Protein AF-A0AA40BU01-F1 (afdb_monomer)

pLDDT: mean 70.73, std 25.18, range [25.58, 97.69]

Solvent-accessible surface area (backbone atoms only — not comparable to full-atom values): 14954 Å² total; per-residue (Å²): 141,82,87,79,84,77,80,83,85,76,84,77,86,54,87,58,78,84,62,54,57,71,75,45,69,40,85,66,33,53,74,68,57,40,53,53,48,54,48,27,55,51,46,22,30,51,45,25,45,50,44,34,44,50,52,72,76,57,40,75,84,34,55,67,46,38,50,38,21,25,96,44,75,60,62,55,39,32,50,54,24,42,39,67,49,64,47,79,31,84,92,50,75,47,65,56,47,98,94,54,83,88,70,97,69,91,70,68,68,84,75,58,93,48,53,27,60,52,49,46,43,55,46,42,69,36,53,90,62,28,68,78,62,40,44,81,83,58,72,50,73,67,44,29,49,48,32,7,73,76,40,21,71,57,21,39,32,18,44,64,32,54,38,51,49,31,51,38,53,44,20,23,71,64,78,34,68,85,45,32,73,83,52,78,72,83,75,74,68,79,81,77,81,88,77,86,90,87,91,88,81,89,84,91,81,90,77,91,80,84,86,91,77,82,83,89,80,78,86,88,77,90,82,86,84,84,90,88,86,82,90,80,89,83,83,134

Foldseek 3Di:
DDPDDDDDDDPPPPVQPPQADQAAEDPQDDPVRVVVVSVLLVLLLVLLVLLLVVCVVVPCPALLNCQQQNPDDLVLLSLLSCLSNGNHNPPHYHYDDPPDDDDDDQQDDPPDPRSNLVVQLVQCVVCVRVVPQQDAPDRDDVRSRVCNVVPSVNSSRHSVSSSVSSQQSCQCVPVPPNQGPPGDDPRDDDPDDDDDDDDDDDDDDDDDDDDDDDDPDDDDDDDDDDDDDDDDDDDD

Mean predicted aligned error: 15.8 Å

Sequence (236 aa):
MDLGGRRGWGTRWDPVGDSITPFLIHASCNVTLRRQLERGLYETVQLARHAKQHPLLHGQGFPFAKKYFGNWSTATAIGWYDRVASAGRGGTLFRCWAGHWRGTSEISPPLNTYWATDLLHRIFHVPRVSKGFVDRFTEDYEAVLALAKTDPAKSSIDRDTLQCFAIDVYAYDVAAPGLGCSGGEDMMTPTPSTTSTSPAASHTTSAASASIFRACHRHADSAESPTPISETVCPP

Structure (mmCIF, N/CA/C/O backbone):
data_AF-A0AA40BU01-F1
#
_entry.id   AF-A0AA40BU01-F1
#
loop_
_atom_site.group_PDB
_atom_site.id
_atom_site.type_symbol
_atom_site.label_atom_id
_atom_site.label_alt_id
_atom_site.label_comp_id
_atom_site.label_asym_id
_atom_site.label_entity_id
_atom_site.label_seq_id
_atom_site.pdbx_PDB_ins_code
_atom_site.Cartn_x
_atom_site.Cartn_y
_atom_site.Cartn_z
_atom_site.occupancy
_atom_site.B_iso_or_equiv
_atom_site.auth_seq_id
_atom_site.auth_comp_id
_atom_site.auth_asym_id
_atom_site.auth_atom_id
_atom_site.pdbx_PDB_model_num
ATOM 1 N N . MET A 1 1 ? -16.132 -55.849 -8.130 1.00 40.56 1 MET A N 1
ATOM 2 C CA . MET A 1 1 ? -14.938 -55.008 -8.342 1.00 40.56 1 MET A CA 1
ATOM 3 C C . MET A 1 1 ? -15.304 -54.003 -9.413 1.00 40.56 1 MET A C 1
ATOM 5 O O . MET A 1 1 ? -15.285 -54.338 -10.586 1.00 40.56 1 MET A O 1
ATOM 9 N N . ASP A 1 2 ? -15.760 -52.835 -8.978 1.00 35.31 2 ASP A N 1
ATOM 10 C CA . ASP A 1 2 ? -16.111 -51.695 -9.822 1.00 35.31 2 ASP A CA 1
ATOM 11 C C . ASP A 1 2 ? -15.191 -50.549 -9.384 1.00 35.31 2 ASP A C 1
ATOM 13 O O . ASP A 1 2 ? -15.263 -50.091 -8.241 1.00 35.31 2 ASP A O 1
ATOM 17 N N . LEU A 1 3 ? -14.233 -50.185 -10.237 1.00 44.44 3 LEU A N 1
ATOM 18 C CA . LEU A 1 3 ? -13.314 -49.072 -10.007 1.00 44.44 3 LEU A CA 1
ATOM 19 C C . LEU A 1 3 ? -13.892 -47.842 -10.707 1.00 44.44 3 LEU A C 1
ATOM 21 O O . LEU A 1 3 ? -13.525 -47.503 -11.831 1.00 44.44 3 LEU A O 1
ATOM 25 N N . GLY A 1 4 ? -14.829 -47.192 -10.016 1.00 36.38 4 GLY A N 1
ATOM 26 C CA . GLY A 1 4 ? -15.486 -45.970 -10.458 1.00 36.38 4 GLY A CA 1
ATOM 27 C C . GLY A 1 4 ? -14.498 -44.837 -10.747 1.00 36.38 4 GLY A C 1
ATOM 28 O O . GLY A 1 4 ? -13.837 -44.305 -9.852 1.00 36.38 4 GLY A O 1
ATOM 29 N N . GLY A 1 5 ? -14.452 -44.424 -12.013 1.00 42.69 5 GLY A N 1
ATOM 30 C CA . GLY A 1 5 ? -13.782 -43.212 -12.461 1.00 42.69 5 GLY A CA 1
ATOM 31 C C . GLY A 1 5 ? -14.520 -41.958 -11.992 1.00 42.69 5 GLY A C 1
ATOM 32 O O . GLY A 1 5 ? -15.585 -41.618 -12.507 1.00 42.69 5 GLY A O 1
ATOM 33 N N . ARG A 1 6 ? -13.919 -41.214 -11.059 1.00 46.31 6 ARG A N 1
ATOM 34 C CA . ARG A 1 6 ? -14.257 -39.805 -10.822 1.00 46.31 6 ARG A CA 1
ATOM 35 C C . ARG A 1 6 ? -13.334 -38.927 -11.658 1.00 46.31 6 ARG A C 1
ATOM 37 O O . ARG A 1 6 ? -12.175 -38.717 -11.317 1.00 46.31 6 ARG A O 1
ATOM 44 N N . ARG A 1 7 ? -13.878 -38.424 -12.769 1.00 48.44 7 ARG A N 1
ATOM 45 C CA . ARG A 1 7 ? -13.299 -37.326 -13.550 1.00 48.44 7 ARG A CA 1
ATOM 46 C C . ARG A 1 7 ? -13.182 -36.091 -12.652 1.00 48.44 7 ARG A C 1
ATOM 48 O O . ARG A 1 7 ? -14.142 -35.728 -11.974 1.00 48.44 7 ARG A O 1
ATOM 55 N N . GLY A 1 8 ? -11.985 -35.511 -12.630 1.00 36.66 8 GLY A N 1
ATOM 56 C CA . GLY A 1 8 ? -11.601 -34.409 -11.760 1.00 36.66 8 GLY A CA 1
ATOM 57 C C . GLY A 1 8 ? -12.449 -33.159 -11.967 1.00 36.66 8 GLY A C 1
ATOM 58 O O . GLY A 1 8 ? -12.590 -32.658 -13.079 1.00 36.66 8 GLY A O 1
ATOM 59 N N . TRP A 1 9 ? -12.970 -32.647 -10.860 1.00 45.59 9 TRP A N 1
ATOM 60 C CA . TRP A 1 9 ? -13.386 -31.261 -10.722 1.00 45.59 9 TRP A CA 1
ATOM 61 C C . TRP A 1 9 ? -12.210 -30.522 -10.088 1.00 45.59 9 TRP A C 1
ATOM 63 O O . TRP A 1 9 ? -11.789 -30.901 -8.997 1.00 45.59 9 TRP A O 1
ATOM 73 N N . GLY A 1 10 ? -11.663 -29.504 -10.760 1.00 40.03 10 GLY A N 1
ATOM 74 C CA . GLY A 1 10 ? -10.682 -28.626 -10.119 1.00 40.03 10 GLY A CA 1
ATOM 75 C C . GLY A 1 10 ? -9.631 -27.964 -11.004 1.00 40.03 10 GLY A C 1
ATOM 76 O O . GLY A 1 10 ? -8.498 -27.829 -10.557 1.00 40.03 10 GLY A O 1
ATOM 77 N N . THR A 1 11 ? -9.947 -27.488 -12.212 1.00 47.00 11 THR A N 1
ATOM 78 C CA . THR A 1 11 ? -9.189 -26.330 -12.714 1.00 47.00 11 THR A CA 1
ATOM 79 C C . THR A 1 11 ? -9.678 -25.118 -11.932 1.00 47.00 11 THR A C 1
ATOM 81 O O . THR A 1 11 ? -10.772 -24.609 -12.184 1.00 47.00 11 THR A O 1
ATOM 84 N N . ARG A 1 12 ? -8.903 -24.709 -10.924 1.00 53.12 12 ARG A N 1
ATOM 85 C CA . ARG A 1 12 ? -9.080 -23.439 -10.220 1.00 53.12 12 ARG A CA 1
ATOM 86 C C . ARG A 1 12 ? -9.168 -22.329 -11.270 1.00 53.12 12 ARG A C 1
ATOM 88 O O . ARG A 1 12 ? -8.188 -22.053 -11.953 1.00 53.12 12 ARG A O 1
ATOM 95 N N . TRP A 1 13 ? -10.347 -21.734 -11.431 1.00 39.12 13 TRP A N 1
ATOM 96 C CA . TRP A 1 13 ? -10.495 -20.488 -12.176 1.00 39.12 13 TRP A CA 1
ATOM 97 C C . TRP A 1 13 ? -9.743 -19.399 -11.396 1.00 39.12 13 TRP A C 1
ATOM 99 O O . TRP A 1 13 ? -10.304 -18.793 -10.491 1.00 39.12 13 TRP A O 1
ATOM 109 N N . ASP A 1 14 ? -8.473 -19.164 -11.730 1.00 52.47 14 ASP A N 1
ATOM 110 C CA . ASP A 1 14 ? -7.732 -17.959 -11.342 1.00 52.47 14 ASP A CA 1
ATOM 111 C C . ASP A 1 14 ? -7.655 -17.027 -12.572 1.00 52.47 14 ASP A C 1
ATOM 113 O O . ASP A 1 14 ? -6.613 -16.955 -13.224 1.00 52.47 14 ASP A O 1
ATOM 117 N N . PRO A 1 15 ? -8.724 -16.279 -12.925 1.00 52.34 15 PRO A N 1
ATOM 118 C CA . PRO A 1 15 ? -8.750 -15.416 -14.120 1.00 52.34 15 PRO A CA 1
ATOM 119 C C . PRO A 1 15 ? -7.692 -14.291 -14.100 1.00 52.34 15 PRO A C 1
ATOM 121 O O . PRO A 1 15 ? -7.446 -13.625 -15.106 1.00 52.34 15 PRO A O 1
ATOM 124 N N . VAL A 1 16 ? -7.063 -14.075 -12.942 1.00 56.88 16 VAL A N 1
ATOM 125 C CA . VAL A 1 16 ? -6.075 -13.025 -12.678 1.00 56.88 16 VAL A CA 1
ATOM 126 C C . VAL A 1 16 ? -4.638 -13.570 -12.655 1.00 56.88 16 VAL A C 1
ATOM 128 O O . VAL A 1 16 ? -3.704 -12.809 -12.896 1.00 56.88 16 VAL A O 1
ATOM 131 N N . GLY A 1 17 ? -4.435 -14.869 -12.399 1.00 51.62 17 GLY A N 1
ATOM 132 C CA . GLY A 1 17 ? -3.098 -15.453 -12.216 1.00 51.62 17 GLY A CA 1
ATOM 133 C C . GLY A 1 17 ? -2.227 -15.384 -13.473 1.00 51.62 17 GLY A C 1
ATOM 134 O O . GLY A 1 17 ? -1.045 -15.068 -13.375 1.00 51.62 17 GLY A O 1
ATOM 135 N N . ASP A 1 18 ? -2.849 -15.582 -14.636 1.00 51.50 18 ASP A N 1
ATOM 136 C CA . ASP A 1 18 ? -2.191 -15.594 -15.952 1.00 51.50 18 ASP A CA 1
ATOM 137 C C . ASP A 1 18 ? -2.259 -14.238 -16.688 1.00 51.50 18 ASP A C 1
ATOM 139 O O . ASP A 1 18 ? -1.561 -14.009 -17.672 1.00 51.50 18 ASP A O 1
ATOM 143 N N . SER A 1 19 ? -3.085 -13.305 -16.198 1.00 55.28 19 SER A N 1
ATOM 144 C CA . SER A 1 19 ? -3.404 -12.039 -16.884 1.00 55.28 19 SER A CA 1
ATOM 145 C C . SER A 1 19 ? -2.628 -10.826 -16.347 1.00 55.28 19 SER A C 1
ATOM 147 O O . SER A 1 19 ? -2.685 -9.740 -16.933 1.00 55.28 19 SER A O 1
ATOM 149 N N . ILE A 1 20 ? -1.910 -10.961 -15.223 1.00 64.94 20 ILE A N 1
ATOM 150 C CA . ILE A 1 20 ? -1.098 -9.865 -14.680 1.00 64.94 20 ILE A CA 1
ATOM 151 C C . ILE A 1 20 ? 0.244 -9.823 -15.412 1.00 64.94 20 ILE A C 1
ATOM 153 O O . ILE A 1 20 ? 1.202 -10.501 -15.045 1.00 64.94 20 ILE A O 1
ATOM 157 N N . THR A 1 21 ? 0.342 -8.951 -16.415 1.00 70.62 21 THR A N 1
ATOM 158 C CA . THR A 1 21 ? 1.627 -8.636 -17.051 1.00 70.62 21 THR A CA 1
ATOM 159 C C . THR A 1 21 ? 2.631 -8.142 -16.002 1.00 70.62 21 THR A C 1
ATOM 161 O O . THR A 1 21 ? 2.236 -7.335 -15.151 1.00 70.62 21 THR A O 1
ATOM 164 N N . PRO A 1 22 ? 3.914 -8.542 -16.057 1.00 75.38 22 PRO A N 1
ATOM 165 C CA . PRO A 1 22 ? 4.950 -7.981 -15.194 1.00 75.38 22 PRO A CA 1
ATOM 166 C C . PRO A 1 22 ? 5.111 -6.472 -15.431 1.00 75.38 22 PRO A C 1
ATOM 168 O O . PRO A 1 22 ? 4.655 -5.921 -16.436 1.00 75.38 22 PRO A O 1
ATOM 171 N N . PHE A 1 23 ? 5.735 -5.775 -14.481 1.00 81.19 23 PHE A N 1
ATOM 172 C CA . PHE A 1 23 ? 6.047 -4.358 -14.663 1.00 81.19 23 PHE A CA 1
ATOM 173 C C . PHE A 1 23 ? 7.036 -4.177 -15.816 1.00 81.19 23 PHE A C 1
ATOM 175 O O . PHE A 1 23 ? 7.985 -4.948 -15.959 1.00 81.19 23 PHE A O 1
ATOM 182 N N . LEU A 1 24 ? 6.836 -3.136 -16.625 1.00 85.94 24 LEU A N 1
ATOM 183 C CA . LEU A 1 24 ? 7.742 -2.844 -17.728 1.00 85.94 24 LEU A CA 1
ATOM 184 C C . LEU A 1 24 ? 9.008 -2.176 -17.192 1.00 85.94 24 LEU A C 1
ATOM 186 O O . LEU A 1 24 ? 8.942 -1.145 -16.520 1.00 85.94 24 LEU A O 1
ATOM 190 N N . ILE A 1 25 ? 10.162 -2.742 -17.534 1.00 84.62 25 ILE A N 1
ATOM 191 C CA . ILE A 1 25 ? 11.477 -2.209 -17.175 1.00 84.62 25 ILE A CA 1
ATOM 192 C C . ILE A 1 25 ? 12.183 -1.761 -18.451 1.00 84.62 25 ILE A C 1
ATOM 194 O O . ILE A 1 25 ? 12.363 -2.530 -19.398 1.00 84.62 25 ILE A O 1
ATOM 198 N N . HIS A 1 26 ? 12.581 -0.496 -18.475 1.00 87.50 26 HIS A N 1
ATOM 199 C CA . HIS A 1 26 ? 13.247 0.129 -19.605 1.00 87.50 26 HIS A CA 1
ATOM 200 C C . HIS A 1 26 ? 14.625 -0.497 -19.868 1.00 87.50 26 HIS A C 1
ATOM 202 O O . HIS A 1 26 ? 15.302 -0.980 -18.959 1.00 87.50 26 HIS A O 1
ATOM 208 N N . ALA A 1 27 ? 15.080 -0.433 -21.119 1.00 88.88 27 ALA A N 1
ATOM 209 C CA . ALA A 1 27 ? 16.382 -0.955 -21.538 1.00 88.88 27 ALA A CA 1
ATOM 210 C C . ALA A 1 27 ? 17.585 -0.211 -20.921 1.00 88.88 27 ALA A C 1
ATOM 212 O O . ALA A 1 27 ? 18.706 -0.696 -20.999 1.00 88.88 27 ALA A O 1
ATOM 213 N N . SER A 1 28 ? 17.366 0.933 -20.258 1.00 85.44 28 SER A N 1
ATOM 214 C CA . SER A 1 28 ? 18.426 1.638 -19.516 1.00 85.44 28 SER A CA 1
ATOM 215 C C . SER A 1 28 ? 18.904 0.882 -18.269 1.00 85.44 28 SER A C 1
ATOM 217 O O . SER A 1 28 ? 19.924 1.239 -17.689 1.00 85.44 28 SER A O 1
ATOM 219 N N . CYS A 1 29 ? 18.185 -0.156 -17.840 1.00 83.81 29 CYS A N 1
ATOM 220 C CA . CYS A 1 29 ? 18.613 -1.046 -16.770 1.00 83.81 29 CYS A CA 1
ATOM 221 C C . CYS A 1 29 ? 19.502 -2.171 -17.312 1.00 83.81 29 CYS A C 1
ATOM 223 O O . CYS A 1 29 ? 19.003 -3.067 -17.994 1.00 83.81 29 CYS A O 1
ATOM 225 N N . ASN A 1 30 ? 20.789 -2.173 -16.943 1.00 87.31 30 ASN A N 1
ATOM 226 C CA . ASN A 1 30 ? 21.659 -3.339 -17.136 1.00 87.31 30 ASN A CA 1
ATOM 227 C C . ASN A 1 30 ? 21.095 -4.564 -16.376 1.00 87.31 30 ASN A C 1
ATOM 229 O O . ASN A 1 30 ? 20.334 -4.408 -15.421 1.00 87.31 30 ASN A O 1
ATOM 233 N N . VAL A 1 31 ? 21.491 -5.775 -16.775 1.00 90.25 31 VAL A N 1
ATOM 234 C CA . VAL A 1 31 ? 21.063 -7.081 -16.250 1.00 90.25 31 VAL A CA 1
ATOM 235 C C . VAL A 1 31 ? 21.011 -7.111 -14.723 1.00 90.25 31 VAL A C 1
ATOM 237 O O . VAL A 1 31 ? 20.001 -7.529 -14.164 1.00 90.25 31 VAL A O 1
ATOM 240 N N . THR A 1 32 ? 22.048 -6.623 -14.036 1.00 87.94 32 THR A N 1
ATOM 241 C CA . THR A 1 32 ? 22.078 -6.596 -12.564 1.00 87.94 32 THR A CA 1
ATOM 242 C C . THR A 1 32 ? 20.981 -5.707 -11.980 1.00 87.94 32 THR A C 1
ATOM 244 O O . THR A 1 32 ? 20.213 -6.158 -11.133 1.00 87.94 32 THR A O 1
ATOM 247 N N . LEU A 1 33 ? 20.858 -4.467 -12.466 1.00 85.19 33 LEU A N 1
ATOM 248 C CA . LEU A 1 33 ? 19.842 -3.521 -11.992 1.00 85.19 33 LEU A CA 1
ATOM 249 C C . LEU A 1 33 ? 18.427 -4.005 -12.313 1.00 85.19 33 LEU A C 1
ATOM 251 O O . LEU A 1 33 ? 17.526 -3.878 -11.490 1.00 85.19 33 LEU A O 1
ATOM 255 N N . ARG A 1 34 ? 18.239 -4.599 -13.497 1.00 88.19 34 ARG A N 1
ATOM 256 C CA . ARG A 1 34 ? 16.972 -5.214 -13.888 1.00 88.19 34 ARG A CA 1
ATOM 257 C C . ARG A 1 34 ? 16.584 -6.322 -12.910 1.00 88.19 34 ARG A C 1
ATOM 259 O O . ARG A 1 34 ? 15.476 -6.277 -12.396 1.00 88.19 34 ARG A O 1
ATOM 266 N N . ARG A 1 35 ? 17.492 -7.252 -12.593 1.00 88.56 35 ARG A N 1
ATOM 267 C CA . ARG A 1 35 ? 17.219 -8.349 -11.646 1.00 88.56 35 ARG A CA 1
ATOM 268 C C . ARG A 1 35 ? 16.869 -7.844 -10.245 1.00 88.56 35 ARG A C 1
ATOM 270 O O . ARG A 1 35 ? 15.943 -8.363 -9.629 1.00 88.56 35 ARG A O 1
ATOM 277 N N . GLN A 1 36 ? 17.587 -6.835 -9.745 1.00 87.50 36 GLN A N 1
ATOM 278 C CA . GLN A 1 36 ? 17.282 -6.217 -8.448 1.00 87.50 36 GLN A CA 1
ATOM 279 C C . GLN A 1 36 ? 15.884 -5.595 -8.442 1.00 87.50 36 GLN A C 1
ATOM 281 O O . GLN A 1 36 ? 15.109 -5.827 -7.518 1.00 87.50 36 GLN A O 1
ATOM 286 N N . LEU A 1 37 ? 15.540 -4.859 -9.500 1.00 86.38 37 LEU A N 1
ATOM 287 C CA . LEU A 1 37 ? 14.237 -4.222 -9.615 1.00 86.38 37 LEU A CA 1
ATOM 288 C C . LEU A 1 37 ? 13.101 -5.241 -9.790 1.00 86.38 37 LEU A C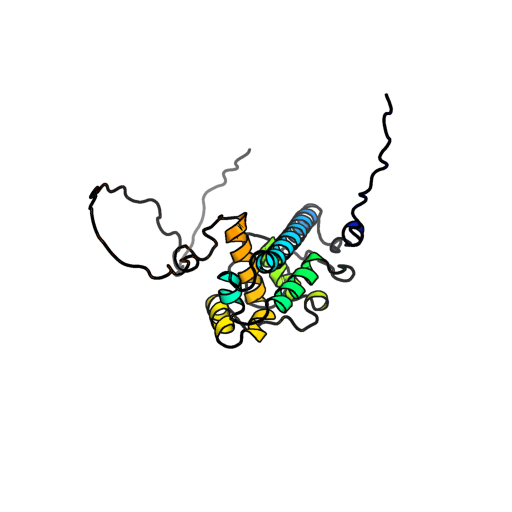 1
ATOM 290 O O . LEU A 1 37 ? 12.059 -5.089 -9.165 1.00 86.38 37 LEU A O 1
ATOM 294 N N . GLU A 1 38 ? 13.288 -6.283 -10.601 1.00 88.06 38 GLU A N 1
ATOM 295 C CA . GLU A 1 38 ? 12.310 -7.369 -10.761 1.00 88.06 38 GLU A CA 1
ATOM 296 C C . GLU A 1 38 ? 12.010 -8.035 -9.419 1.00 88.06 38 GLU A C 1
ATOM 298 O O . GLU A 1 38 ? 10.842 -8.214 -9.067 1.00 88.06 38 GLU A O 1
ATOM 303 N N . ARG A 1 39 ? 13.056 -8.330 -8.637 1.00 89.31 39 ARG A N 1
ATOM 304 C CA . ARG A 1 39 ? 12.910 -8.879 -7.289 1.00 89.31 39 ARG A CA 1
ATOM 305 C C . ARG A 1 39 ? 12.195 -7.908 -6.353 1.00 89.31 39 ARG A C 1
ATOM 307 O O . ARG A 1 39 ? 11.227 -8.306 -5.715 1.00 89.31 39 ARG A O 1
ATOM 314 N N . GLY A 1 40 ? 12.619 -6.646 -6.307 1.00 88.12 40 GLY A N 1
ATOM 315 C CA . GLY A 1 40 ? 11.991 -5.636 -5.456 1.00 88.12 40 GLY A CA 1
ATOM 316 C C . GLY A 1 40 ? 10.508 -5.451 -5.782 1.00 88.12 40 GLY A C 1
ATOM 317 O O . GLY A 1 40 ? 9.673 -5.458 -4.886 1.00 88.12 40 GLY A O 1
ATOM 318 N N . LEU A 1 41 ? 10.155 -5.373 -7.068 1.00 88.56 41 LEU A N 1
ATOM 319 C CA . LEU A 1 41 ? 8.767 -5.237 -7.513 1.00 88.56 41 LEU A CA 1
ATOM 320 C C . LEU A 1 41 ? 7.929 -6.482 -7.209 1.00 88.56 41 LEU A C 1
ATOM 322 O O . LEU A 1 41 ? 6.749 -6.357 -6.876 1.00 88.56 41 LEU A O 1
ATOM 326 N N . TYR A 1 42 ? 8.520 -7.673 -7.311 1.00 90.19 42 TYR A N 1
ATOM 327 C CA . TYR A 1 42 ? 7.874 -8.907 -6.878 1.00 90.19 42 TYR A CA 1
ATOM 328 C C . TYR A 1 42 ? 7.585 -8.878 -5.372 1.00 90.19 42 TYR A C 1
ATOM 330 O O . TYR A 1 42 ? 6.450 -9.121 -4.962 1.00 90.19 42 TYR A O 1
ATOM 338 N N . GLU A 1 43 ? 8.573 -8.519 -4.553 1.00 92.00 43 GLU A N 1
ATOM 339 C CA . GLU A 1 43 ? 8.427 -8.426 -3.098 1.00 92.00 43 GLU A CA 1
ATOM 340 C C . GLU A 1 43 ? 7.413 -7.339 -2.697 1.00 92.00 43 GLU A C 1
ATOM 342 O O . GLU A 1 43 ? 6.590 -7.578 -1.817 1.00 92.00 43 GLU A O 1
ATOM 347 N N . THR A 1 44 ? 7.356 -6.198 -3.394 1.00 92.94 44 THR A N 1
ATOM 348 C CA . THR A 1 44 ? 6.315 -5.175 -3.183 1.00 92.94 44 THR A CA 1
ATOM 349 C C . THR A 1 44 ? 4.908 -5.706 -3.444 1.00 92.94 44 THR A C 1
ATOM 351 O O . THR A 1 44 ? 3.974 -5.377 -2.713 1.00 92.94 44 THR A O 1
ATOM 354 N N . VAL A 1 45 ? 4.728 -6.543 -4.471 1.00 93.12 45 VAL A N 1
ATOM 355 C CA . VAL A 1 45 ? 3.432 -7.184 -4.742 1.00 93.12 45 VAL A CA 1
ATOM 356 C C . VAL A 1 45 ? 3.055 -8.137 -3.613 1.00 93.12 45 VAL A C 1
ATOM 358 O O . VAL A 1 45 ? 1.890 -8.159 -3.219 1.00 93.12 45 VAL A O 1
ATOM 361 N N . GLN A 1 46 ? 4.011 -8.896 -3.070 1.00 94.44 46 GLN A N 1
ATOM 362 C CA . GLN A 1 46 ? 3.749 -9.761 -1.917 1.00 94.44 46 GLN A CA 1
ATOM 363 C C . GLN A 1 46 ? 3.412 -8.945 -0.666 1.00 94.44 46 GLN A C 1
ATOM 365 O O . GLN A 1 46 ? 2.426 -9.249 -0.002 1.00 94.44 46 GLN A O 1
ATOM 370 N N . LEU A 1 47 ? 4.145 -7.863 -0.401 1.00 95.75 47 LEU A N 1
ATOM 371 C CA . LEU A 1 47 ? 3.872 -6.955 0.712 1.00 95.75 47 LEU A CA 1
ATOM 372 C C . LEU A 1 47 ? 2.462 -6.351 0.619 1.00 95.75 47 LEU A C 1
ATOM 374 O O . LEU A 1 47 ? 1.719 -6.363 1.594 1.00 95.75 47 LEU A O 1
ATOM 378 N N . ALA A 1 48 ? 2.050 -5.886 -0.564 1.00 96.75 48 ALA A N 1
ATOM 379 C CA . ALA A 1 48 ? 0.699 -5.366 -0.775 1.00 96.75 48 ALA A CA 1
ATOM 380 C C . ALA A 1 48 ? -0.382 -6.451 -0.613 1.00 96.75 48 ALA A C 1
ATOM 382 O O . ALA A 1 48 ? -1.450 -6.193 -0.059 1.00 96.75 48 ALA A O 1
ATOM 383 N N . ARG A 1 49 ? -0.120 -7.684 -1.073 1.00 96.56 49 ARG A N 1
ATOM 384 C CA . ARG A 1 49 ? -1.031 -8.822 -0.853 1.00 96.56 49 ARG A CA 1
ATOM 385 C C . ARG A 1 49 ? -1.185 -9.137 0.629 1.00 96.56 49 ARG A C 1
ATOM 387 O O . ARG A 1 49 ? -2.310 -9.338 1.072 1.00 96.56 49 ARG A O 1
ATOM 394 N N . HIS A 1 50 ? -0.087 -9.129 1.371 1.00 96.38 50 HIS A N 1
ATOM 395 C CA . HIS A 1 50 ? -0.096 -9.333 2.812 1.00 96.38 50 HIS A CA 1
ATOM 396 C C . HIS A 1 50 ? -0.902 -8.238 3.518 1.00 96.38 50 HIS A C 1
ATOM 398 O O . HIS A 1 50 ? -1.867 -8.522 4.226 1.00 96.38 50 HIS A O 1
ATOM 404 N N . ALA A 1 51 ? -0.600 -6.974 3.206 1.00 96.81 51 ALA A N 1
ATOM 405 C CA . ALA A 1 51 ? -1.275 -5.820 3.786 1.00 96.81 51 ALA A CA 1
ATOM 406 C C . ALA A 1 51 ? -2.794 -5.837 3.548 1.00 96.81 51 ALA A C 1
ATOM 408 O O . ALA A 1 51 ? -3.554 -5.561 4.469 1.00 96.81 51 ALA A O 1
ATOM 409 N N . LYS A 1 52 ? -3.275 -6.212 2.352 1.00 96.25 52 LYS A N 1
ATOM 410 C CA . LYS A 1 52 ? -4.728 -6.323 2.115 1.00 96.25 52 LYS A CA 1
ATOM 411 C C . LYS A 1 52 ? -5.365 -7.534 2.800 1.00 96.25 52 LYS A C 1
ATOM 413 O O . LYS A 1 52 ? -6.542 -7.478 3.136 1.00 96.25 52 LYS A O 1
ATOM 418 N N . GLN A 1 53 ? -4.629 -8.633 2.965 1.00 95.81 53 GLN A N 1
ATOM 419 C CA . GLN A 1 53 ? -5.148 -9.869 3.556 1.00 95.81 53 GLN A CA 1
ATOM 420 C C . GLN A 1 53 ? -5.313 -9.755 5.067 1.00 95.81 53 GLN A C 1
ATOM 422 O O . GLN A 1 53 ? -6.318 -10.223 5.592 1.00 95.81 53 GLN A O 1
ATOM 427 N N . HIS A 1 54 ? -4.387 -9.090 5.754 1.00 94.56 54 HIS A N 1
ATOM 428 C CA . HIS A 1 54 ? -4.436 -8.943 7.204 1.00 94.56 54 HIS A CA 1
ATOM 429 C C . HIS A 1 54 ? -5.796 -8.400 7.725 1.00 94.56 54 HIS A C 1
ATOM 431 O O . HIS A 1 54 ? -6.470 -9.100 8.484 1.00 94.56 54 HIS A O 1
ATOM 437 N N . PRO A 1 55 ? -6.322 -7.238 7.283 1.00 93.88 55 PRO A N 1
ATOM 438 C CA . PRO A 1 55 ? -7.629 -6.761 7.743 1.00 93.88 55 PRO A CA 1
ATOM 439 C C . PRO A 1 55 ? -8.808 -7.623 7.251 1.00 93.88 55 PRO A C 1
ATOM 441 O O . PRO A 1 55 ? -9.864 -7.594 7.878 1.00 93.88 55 PRO A O 1
ATOM 444 N N . LEU A 1 56 ? -8.656 -8.402 6.170 1.00 93.69 56 LEU A N 1
ATOM 445 C CA . LEU A 1 56 ? -9.680 -9.358 5.719 1.00 93.69 56 LEU A CA 1
ATOM 446 C C . LEU A 1 56 ? -9.771 -10.592 6.629 1.00 93.69 56 LEU A C 1
ATOM 448 O O . LEU A 1 56 ? -10.852 -11.156 6.772 1.00 93.69 56 LEU A O 1
ATOM 452 N N . LEU A 1 57 ? -8.654 -11.006 7.232 1.00 92.19 57 LEU A N 1
ATOM 453 C CA . LEU A 1 57 ? -8.587 -12.161 8.130 1.00 92.19 57 LEU A CA 1
ATOM 454 C C . LEU A 1 57 ? -8.945 -11.796 9.575 1.00 92.19 57 LEU A C 1
ATOM 456 O O . LEU A 1 57 ? -9.616 -12.571 10.251 1.00 92.19 57 LEU A O 1
ATOM 460 N N . HIS A 1 58 ? -8.521 -10.619 10.041 1.00 89.31 58 HIS A N 1
ATOM 461 C CA . HIS A 1 58 ? -8.673 -10.215 11.442 1.00 89.31 58 HIS A CA 1
ATOM 462 C C . HIS A 1 58 ? -9.830 -9.230 11.688 1.00 89.31 58 HIS A C 1
ATOM 464 O O . HIS A 1 58 ? -10.254 -9.040 12.830 1.00 89.31 58 HIS A O 1
ATOM 470 N N . GLY A 1 59 ? -10.368 -8.606 10.635 1.00 83.00 59 GLY A N 1
ATOM 471 C CA . GLY A 1 59 ? -11.419 -7.596 10.740 1.00 83.00 59 GLY A CA 1
ATOM 472 C C . GLY A 1 59 ? -10.965 -6.300 11.428 1.00 83.00 59 GLY A C 1
ATOM 473 O O . GLY A 1 59 ? -9.779 -6.039 11.618 1.00 83.00 59 GLY A O 1
ATOM 474 N N . GLN A 1 60 ? -11.937 -5.467 11.814 1.00 74.94 60 GLN A N 1
ATOM 475 C CA . GLN A 1 60 ? -11.708 -4.161 12.461 1.00 74.94 60 GLN A CA 1
ATOM 476 C C . GLN A 1 60 ? -11.320 -4.260 13.946 1.00 74.94 60 GLN A C 1
ATOM 478 O O . GLN A 1 60 ? -10.888 -3.277 14.541 1.00 74.94 60 GLN A O 1
ATOM 483 N N . GLY A 1 61 ? -11.488 -5.435 14.559 1.00 69.25 61 GLY A N 1
ATOM 484 C CA . GLY A 1 61 ? -11.155 -5.659 15.968 1.00 69.25 61 GLY A CA 1
ATOM 485 C C . GLY A 1 61 ? -9.653 -5.751 16.235 1.00 69.25 61 GLY A C 1
ATOM 486 O O . GLY A 1 61 ? -9.244 -5.727 17.393 1.00 69.25 61 GLY A O 1
ATOM 487 N N . PHE A 1 62 ? -8.830 -5.854 15.186 1.00 80.00 62 PHE A N 1
ATOM 488 C CA . PHE A 1 62 ? -7.391 -5.999 15.343 1.00 80.00 62 PHE A CA 1
ATOM 489 C C . PHE A 1 62 ? -6.695 -4.642 15.561 1.00 80.00 62 PHE A C 1
ATOM 491 O O . PHE A 1 62 ? -6.968 -3.695 14.813 1.00 80.00 62 PHE A O 1
ATOM 498 N N . PRO A 1 63 ? -5.758 -4.541 16.523 1.00 89.00 63 PRO A N 1
ATOM 499 C CA . PRO A 1 63 ? -5.088 -3.297 16.908 1.00 89.00 63 PRO A CA 1
ATOM 500 C C . PRO A 1 63 ? -4.542 -2.465 15.741 1.00 89.00 63 PRO A C 1
ATOM 502 O O . PRO A 1 63 ? -4.720 -1.248 15.729 1.00 89.00 63 PRO A O 1
ATOM 505 N N . PHE A 1 64 ? -3.950 -3.096 14.719 1.00 92.12 64 PHE A N 1
ATOM 506 C CA . PHE A 1 64 ? -3.370 -2.379 13.576 1.00 92.12 64 PHE A CA 1
ATOM 507 C C . PHE A 1 64 ? -4.400 -1.613 12.738 1.00 92.12 64 PHE A C 1
ATOM 509 O O . PHE A 1 64 ? -4.120 -0.495 12.311 1.00 92.12 64 PHE A O 1
ATOM 516 N N . ALA A 1 65 ? -5.601 -2.161 12.521 1.00 91.06 65 ALA A N 1
ATOM 517 C CA . ALA A 1 65 ? -6.631 -1.458 11.754 1.00 91.06 65 ALA A CA 1
ATOM 518 C C . ALA A 1 65 ? -7.027 -0.153 12.461 1.00 91.06 65 ALA A C 1
ATOM 520 O O . ALA A 1 65 ? -7.025 0.915 11.852 1.00 91.06 65 ALA A O 1
ATOM 521 N N . LYS A 1 66 ? -7.239 -0.224 13.780 1.00 92.50 66 LYS A N 1
ATOM 522 C CA . LYS A 1 66 ? -7.558 0.943 14.605 1.00 92.50 66 LYS A CA 1
ATOM 523 C C . LYS A 1 66 ? -6.391 1.926 14.723 1.00 92.50 66 LYS A C 1
ATOM 525 O O . LYS A 1 66 ? -6.608 3.134 14.707 1.00 92.50 66 LYS A O 1
ATOM 530 N N . LYS A 1 67 ? -5.162 1.420 14.826 1.00 93.75 67 LYS A N 1
ATOM 531 C CA . LYS A 1 67 ? -3.939 2.225 14.945 1.00 93.75 67 LYS A CA 1
ATOM 532 C C . LYS A 1 67 ? -3.711 3.130 13.733 1.00 93.75 67 LYS A C 1
ATOM 534 O O . LYS A 1 67 ? -3.365 4.290 13.918 1.00 93.75 67 LYS A O 1
ATOM 539 N N . TYR A 1 68 ? -3.913 2.609 12.523 1.00 95.62 68 TYR A N 1
ATOM 540 C CA . TYR A 1 68 ? -3.595 3.323 11.282 1.00 95.62 68 TYR A CA 1
ATOM 541 C C . TYR A 1 68 ? -4.814 3.932 10.587 1.00 95.62 68 TYR A C 1
ATOM 543 O O . TYR A 1 68 ? -4.673 4.898 9.845 1.00 95.62 68 TYR A O 1
ATOM 551 N N . PHE A 1 69 ? -6.017 3.410 10.825 1.00 95.94 69 PHE A N 1
ATOM 552 C CA . PHE A 1 69 ? -7.237 3.861 10.145 1.00 95.94 69 PHE A CA 1
ATOM 553 C C . PHE A 1 69 ? -8.355 4.272 11.111 1.00 95.94 69 PHE A C 1
ATOM 555 O O . PHE A 1 69 ? -9.469 4.557 10.676 1.00 95.94 69 PHE A O 1
ATOM 562 N N . GLY A 1 70 ? -8.090 4.329 12.420 1.00 93.12 70 GLY A N 1
ATOM 563 C CA . GLY A 1 70 ? -9.083 4.730 13.415 1.00 93.12 70 GLY A CA 1
ATOM 564 C C . GLY A 1 70 ? -10.331 3.843 13.376 1.00 93.12 70 GLY A C 1
ATOM 565 O O . GLY A 1 70 ? -10.243 2.626 13.256 1.00 93.12 70 GLY A O 1
ATOM 566 N N . ASN A 1 71 ? -11.514 4.455 13.473 1.00 92.56 71 ASN A N 1
ATOM 567 C CA . ASN A 1 71 ? -12.796 3.746 13.355 1.00 92.56 71 ASN A CA 1
ATOM 568 C C . ASN A 1 71 ? -13.347 3.731 11.911 1.00 92.56 71 ASN A C 1
ATOM 570 O O . ASN A 1 71 ? -14.545 3.536 11.705 1.00 92.56 71 ASN A O 1
ATOM 574 N N . TRP A 1 72 ? -12.507 4.018 10.910 1.00 93.56 72 TRP A N 1
ATOM 575 C CA . TRP A 1 72 ? -12.918 4.076 9.508 1.00 93.56 72 TRP A CA 1
ATOM 576 C C . TRP A 1 72 ? -12.846 2.710 8.823 1.00 93.56 72 TRP A C 1
ATOM 578 O O . TRP A 1 72 ? -12.214 1.762 9.291 1.00 93.56 72 TRP A O 1
ATOM 588 N N . SER A 1 73 ? -13.516 2.594 7.678 1.00 92.69 73 SER A N 1
ATOM 589 C CA . SER A 1 73 ? -13.493 1.367 6.888 1.00 92.69 73 SER A CA 1
ATOM 590 C C . SER A 1 73 ? -12.103 1.100 6.305 1.00 92.69 73 SER A C 1
ATOM 592 O O . SER A 1 73 ? -11.555 1.922 5.571 1.00 92.69 73 SER A O 1
ATOM 594 N N . THR A 1 74 ? -11.567 -0.099 6.540 1.00 94.75 74 THR A N 1
ATOM 595 C CA . THR A 1 74 ? -10.343 -0.581 5.883 1.00 94.75 74 THR A CA 1
ATOM 596 C C . THR A 1 74 ? -10.553 -0.901 4.404 1.00 94.75 74 THR A C 1
ATOM 598 O O . THR A 1 74 ? -9.575 -1.114 3.692 1.00 94.75 74 THR A O 1
ATOM 601 N N . ALA A 1 75 ? -11.796 -0.896 3.901 1.00 95.56 75 ALA A N 1
ATOM 602 C CA . ALA A 1 75 ? -12.102 -1.206 2.503 1.00 95.56 75 ALA A CA 1
ATOM 603 C C . ALA A 1 75 ? -11.346 -0.299 1.517 1.00 95.56 75 ALA A C 1
ATOM 605 O O . ALA A 1 75 ? -10.869 -0.779 0.490 1.00 95.56 75 ALA A O 1
ATOM 606 N N . THR A 1 76 ? -11.181 0.987 1.849 1.00 95.81 76 THR A N 1
ATOM 607 C CA . THR A 1 76 ? -10.409 1.930 1.028 1.00 95.81 76 THR A CA 1
ATOM 608 C C . THR A 1 76 ? -8.937 1.517 0.950 1.00 95.81 76 THR A C 1
ATOM 610 O O . THR A 1 76 ? -8.401 1.369 -0.148 1.00 95.81 76 THR A O 1
ATOM 613 N N . ALA A 1 77 ? -8.305 1.231 2.093 1.00 95.94 77 ALA A N 1
ATOM 614 C CA . ALA A 1 77 ? -6.917 0.773 2.150 1.00 95.94 77 ALA A CA 1
ATOM 615 C C . ALA A 1 77 ? -6.721 -0.578 1.434 1.00 95.94 77 ALA A C 1
ATOM 617 O O . ALA A 1 77 ? -5.813 -0.723 0.616 1.00 95.94 77 ALA A O 1
ATOM 618 N N . ILE A 1 78 ? -7.621 -1.544 1.664 1.00 96.94 78 ILE A N 1
ATOM 619 C CA . ILE A 1 78 ? -7.654 -2.840 0.962 1.00 96.94 78 ILE A CA 1
ATOM 620 C C . ILE A 1 78 ? -7.703 -2.624 -0.552 1.00 96.94 78 ILE A C 1
ATOM 622 O O . ILE A 1 78 ? -6.946 -3.261 -1.284 1.00 96.94 78 ILE A O 1
ATOM 626 N N . GLY A 1 79 ? -8.553 -1.707 -1.022 1.00 96.25 79 GLY A N 1
ATOM 627 C CA . GLY A 1 79 ? -8.651 -1.343 -2.431 1.00 96.25 79 GLY A CA 1
ATOM 628 C C . GLY A 1 79 ? -7.328 -0.825 -2.992 1.00 96.25 79 GLY A C 1
ATOM 629 O O . GLY A 1 79 ? -6.904 -1.268 -4.059 1.00 96.25 79 GLY A O 1
ATOM 630 N N . TRP A 1 80 ? -6.627 0.054 -2.272 1.00 97.12 80 TRP A N 1
ATOM 631 C CA . TRP A 1 80 ? -5.326 0.573 -2.710 1.00 97.12 80 TRP A CA 1
ATOM 632 C C . TRP A 1 80 ? -4.256 -0.508 -2.808 1.00 97.12 80 TRP A C 1
ATOM 634 O O . TRP A 1 80 ? -3.565 -0.594 -3.826 1.00 97.12 80 TRP A O 1
ATOM 644 N N . TYR A 1 81 ? -4.161 -1.386 -1.814 1.00 97.19 81 TYR A N 1
ATOM 645 C CA . TYR A 1 81 ? -3.256 -2.531 -1.878 1.00 97.19 81 TYR A CA 1
ATOM 646 C C . TYR A 1 81 ? -3.638 -3.521 -2.978 1.00 97.19 81 TYR A C 1
ATOM 648 O O . TYR A 1 81 ? -2.758 -4.069 -3.644 1.00 97.19 81 TYR A O 1
ATOM 656 N N . ASP A 1 82 ? -4.931 -3.735 -3.229 1.00 95.06 82 ASP A N 1
ATOM 657 C CA . ASP A 1 82 ? -5.378 -4.587 -4.327 1.00 95.06 82 ASP A CA 1
ATOM 658 C C . ASP A 1 82 ? -5.010 -3.997 -5.692 1.00 95.06 82 ASP A C 1
ATOM 660 O O . ASP A 1 82 ? -4.572 -4.729 -6.579 1.00 95.06 82 ASP A O 1
ATOM 664 N N . ARG A 1 83 ? -5.049 -2.667 -5.850 1.00 92.44 83 ARG A N 1
ATOM 665 C CA . ARG A 1 83 ? -4.532 -2.022 -7.066 1.00 92.44 83 ARG A CA 1
ATOM 666 C C . ARG A 1 83 ? -3.043 -2.302 -7.269 1.00 92.44 83 ARG A C 1
ATOM 668 O O . ARG A 1 83 ? -2.640 -2.573 -8.395 1.00 92.44 83 ARG A O 1
ATOM 675 N N . VAL A 1 84 ? -2.229 -2.289 -6.214 1.00 92.31 84 VAL A N 1
ATOM 676 C CA . VAL A 1 84 ? -0.797 -2.643 -6.310 1.00 92.31 84 VAL A CA 1
ATOM 677 C C . VAL A 1 84 ? -0.605 -4.131 -6.637 1.00 92.31 84 VAL A C 1
ATOM 679 O O . VAL A 1 84 ? 0.231 -4.497 -7.470 1.00 92.31 84 VAL A O 1
ATOM 682 N N . ALA A 1 85 ? -1.388 -4.994 -5.991 1.00 92.44 85 ALA A N 1
ATOM 683 C CA . ALA A 1 85 ? -1.259 -6.442 -6.086 1.00 92.44 85 ALA A CA 1
ATOM 684 C C . ALA A 1 85 ? -1.791 -7.031 -7.404 1.00 92.44 85 ALA A C 1
ATOM 686 O O . ALA A 1 85 ? -1.256 -8.043 -7.871 1.00 92.44 85 ALA A O 1
ATOM 687 N N . SER A 1 86 ? -2.836 -6.421 -7.968 1.00 87.38 86 SER A N 1
ATOM 688 C CA . SER A 1 86 ? -3.718 -7.063 -8.949 1.00 87.38 86 SER A CA 1
ATOM 689 C C . SER A 1 86 ? -3.997 -6.216 -10.197 1.00 87.38 86 SER A C 1
ATOM 691 O O . SER A 1 86 ? -4.411 -6.775 -11.212 1.00 87.38 86 SER A O 1
ATOM 693 N N . ALA A 1 87 ? -3.799 -4.889 -10.176 1.00 83.44 87 ALA A N 1
ATOM 694 C CA . ALA A 1 87 ? -4.142 -4.065 -11.338 1.00 83.44 87 ALA A CA 1
ATOM 695 C C . ALA A 1 87 ? -3.208 -4.314 -12.533 1.00 83.44 87 ALA A C 1
ATOM 697 O O . ALA A 1 87 ? -2.013 -4.585 -12.385 1.00 83.44 87 ALA A O 1
ATOM 698 N N . GLY A 1 88 ? -3.754 -4.143 -13.742 1.00 77.19 88 GLY A N 1
ATOM 699 C CA . GLY A 1 88 ? -2.984 -4.201 -14.981 1.00 77.19 88 GLY A CA 1
ATOM 700 C C . GLY A 1 88 ? -1.814 -3.212 -14.966 1.00 77.19 88 GLY A C 1
ATOM 701 O O . GLY A 1 88 ? -1.991 -2.015 -14.730 1.00 77.19 88 GLY A O 1
ATOM 702 N N . ARG A 1 89 ? -0.606 -3.721 -15.229 1.00 74.31 89 ARG A N 1
ATOM 703 C CA . ARG A 1 89 ? 0.649 -2.958 -15.103 1.00 74.31 89 ARG A CA 1
ATOM 704 C C . ARG A 1 89 ? 1.048 -2.213 -16.380 1.00 74.31 89 ARG A C 1
ATOM 706 O O . ARG A 1 89 ? 1.918 -1.343 -16.339 1.00 74.31 89 ARG A O 1
ATOM 713 N N . GLY A 1 90 ? 0.415 -2.527 -17.513 1.00 67.56 90 GLY A N 1
ATOM 714 C CA . GLY A 1 90 ? 0.743 -1.937 -18.813 1.00 67.56 90 GLY A CA 1
ATOM 715 C C . GLY A 1 90 ? 0.588 -0.422 -18.782 1.00 67.56 90 GLY A C 1
ATOM 716 O O . GLY A 1 90 ? -0.492 0.040 -18.440 1.00 67.56 90 GLY A O 1
ATOM 717 N N . GLY A 1 91 ? 1.651 0.331 -19.084 1.00 71.12 91 GLY A N 1
ATOM 718 C CA . GLY A 1 91 ? 1.707 1.804 -19.048 1.00 71.12 91 GLY A CA 1
ATOM 719 C C . GLY A 1 91 ? 2.479 2.411 -17.865 1.00 71.12 91 GLY A C 1
ATOM 720 O O . GLY A 1 91 ? 2.613 3.629 -17.805 1.00 71.12 91 GLY A O 1
ATOM 721 N N . THR A 1 92 ? 3.001 1.596 -16.942 1.00 78.69 92 THR A N 1
ATOM 722 C CA . THR A 1 92 ? 3.992 2.031 -15.940 1.00 78.69 92 THR A CA 1
ATOM 723 C C . THR A 1 92 ? 5.365 1.489 -16.340 1.00 78.69 92 THR A C 1
ATOM 725 O O . THR A 1 92 ? 5.546 0.275 -16.409 1.00 78.69 92 THR A O 1
ATOM 728 N N . LEU A 1 93 ? 6.316 2.384 -16.633 1.00 84.19 93 LEU A N 1
ATOM 729 C CA . LEU A 1 93 ? 7.668 2.050 -17.093 1.00 84.19 93 LEU A CA 1
ATOM 730 C C . LEU A 1 93 ? 8.709 2.466 -16.050 1.00 84.19 93 LEU A C 1
ATOM 732 O O . LEU A 1 93 ? 8.859 3.653 -15.766 1.00 84.19 93 LEU A O 1
ATOM 736 N N . PHE A 1 94 ? 9.479 1.507 -15.545 1.00 85.25 94 PHE A N 1
ATOM 737 C CA . PHE A 1 94 ? 10.586 1.763 -14.627 1.00 85.25 94 PHE A CA 1
ATOM 738 C C . PHE A 1 94 ? 11.888 1.985 -15.403 1.00 85.25 94 PHE A C 1
ATOM 740 O O . PHE A 1 94 ? 12.263 1.169 -16.244 1.00 85.25 94 PHE A O 1
ATOM 747 N N . ARG A 1 95 ? 12.589 3.093 -15.136 1.00 83.69 95 ARG A N 1
ATOM 748 C CA . ARG A 1 95 ? 13.855 3.460 -15.796 1.00 83.69 95 ARG A CA 1
ATOM 749 C C . ARG A 1 95 ? 15.001 3.528 -14.798 1.00 83.69 95 ARG A C 1
ATOM 751 O O . ARG A 1 95 ? 14.934 4.323 -13.873 1.00 83.69 95 ARG A O 1
ATOM 758 N N . CYS A 1 96 ? 16.089 2.810 -15.051 1.00 78.88 96 CYS A N 1
ATOM 759 C CA . CYS A 1 96 ? 17.323 3.004 -14.298 1.00 78.88 96 CYS A CA 1
ATOM 760 C C . CYS A 1 96 ? 18.024 4.271 -14.794 1.00 78.88 96 CYS A C 1
ATOM 762 O O . CYS A 1 96 ? 18.414 4.327 -15.960 1.00 78.88 96 CYS A O 1
ATOM 764 N N . TRP A 1 97 ? 18.176 5.267 -13.926 1.00 57.97 97 TRP A N 1
ATOM 765 C CA . TRP A 1 97 ? 19.100 6.387 -14.105 1.00 57.97 97 TRP A CA 1
ATOM 766 C C . TRP A 1 97 ? 20.072 6.327 -12.930 1.00 57.97 97 TRP A C 1
ATOM 768 O O . TRP A 1 97 ? 19.621 6.487 -11.805 1.00 57.97 97 TRP A O 1
ATOM 778 N N . ALA A 1 98 ? 21.348 6.005 -13.175 1.00 44.50 98 ALA A N 1
ATOM 779 C CA . ALA A 1 98 ? 22.483 6.098 -12.237 1.00 44.50 98 ALA A CA 1
ATOM 780 C C . ALA A 1 98 ? 22.149 6.026 -10.721 1.00 44.50 98 ALA A C 1
ATOM 782 O O . ALA A 1 98 ? 22.496 6.926 -9.963 1.00 44.50 98 ALA A O 1
ATOM 783 N N . GLY A 1 99 ? 21.443 4.981 -10.271 1.00 45.66 99 GLY A N 1
ATOM 784 C CA . GLY A 1 99 ? 21.122 4.772 -8.850 1.00 45.66 99 GLY A CA 1
ATOM 785 C C . GLY A 1 99 ? 20.079 5.715 -8.222 1.00 45.66 99 GLY A C 1
ATOM 786 O O . GLY A 1 99 ? 19.888 5.661 -7.012 1.00 45.66 99 GLY A O 1
ATOM 787 N N . HIS A 1 100 ? 19.379 6.548 -8.997 1.00 43.78 100 HIS A N 1
ATOM 788 C CA . HIS A 1 100 ? 18.405 7.518 -8.491 1.00 43.78 100 HIS A CA 1
ATOM 789 C C . HIS A 1 100 ? 17.010 7.287 -9.094 1.00 43.78 100 HIS A C 1
ATOM 791 O O . HIS A 1 100 ? 16.711 7.687 -10.221 1.00 43.78 100 HIS A O 1
ATOM 797 N N . TRP A 1 101 ? 16.120 6.654 -8.328 1.00 46.72 101 TRP A N 1
ATOM 798 C CA . TRP A 1 101 ? 14.693 6.609 -8.649 1.00 46.72 101 TRP A CA 1
ATOM 799 C C . TRP A 1 101 ? 14.064 7.935 -8.194 1.00 46.72 101 TRP A C 1
ATOM 801 O O . TRP A 1 101 ? 13.871 8.153 -7.000 1.00 46.72 101 TRP A O 1
ATOM 811 N N . ARG A 1 102 ? 13.767 8.866 -9.111 1.00 37.28 102 ARG A N 1
ATOM 812 C CA . ARG A 1 102 ? 13.098 10.132 -8.751 1.00 37.28 102 ARG A CA 1
ATOM 813 C C . ARG A 1 102 ? 11.594 9.901 -8.561 1.00 37.28 102 ARG A C 1
ATOM 815 O O . ARG A 1 102 ? 10.866 9.729 -9.532 1.00 37.28 102 ARG A O 1
ATOM 822 N N . GLY A 1 103 ? 11.148 9.921 -7.308 1.00 36.28 103 GLY A N 1
ATOM 823 C CA . GLY A 1 103 ? 9.863 10.487 -6.899 1.00 36.28 103 GLY A CA 1
ATOM 824 C C . GLY A 1 103 ? 10.215 11.681 -6.018 1.00 36.28 103 GLY A C 1
ATOM 825 O O . GLY A 1 103 ? 10.985 11.528 -5.076 1.00 36.28 103 GLY A O 1
ATOM 826 N N . THR A 1 104 ? 9.803 12.890 -6.379 1.00 32.72 104 THR A N 1
ATOM 827 C CA . THR A 1 104 ? 10.140 14.093 -5.609 1.00 32.72 104 THR A CA 1
ATOM 828 C C . THR A 1 104 ? 9.144 14.257 -4.466 1.00 32.72 104 THR A C 1
ATOM 830 O O . THR A 1 104 ? 8.103 14.874 -4.678 1.00 32.72 104 THR A O 1
ATOM 833 N N . SER A 1 105 ? 9.410 13.692 -3.284 1.00 33.00 105 SER A N 1
ATOM 834 C CA . SER A 1 105 ? 8.889 14.197 -1.994 1.00 33.00 105 SER A CA 1
ATOM 835 C C . SER A 1 105 ? 9.581 13.530 -0.798 1.00 33.00 105 SER A C 1
ATOM 837 O O . SER A 1 105 ? 9.888 12.342 -0.825 1.00 33.00 105 SER A O 1
ATOM 839 N N . GLU A 1 106 ? 9.816 14.332 0.238 1.00 41.75 106 GLU A N 1
ATOM 840 C CA . GLU A 1 106 ? 10.653 14.114 1.426 1.00 41.75 106 GLU A CA 1
ATOM 841 C C . GLU A 1 106 ? 10.020 13.222 2.503 1.00 41.75 106 GLU A C 1
ATOM 843 O O . GLU A 1 106 ? 9.899 13.625 3.652 1.00 41.75 106 GLU A O 1
ATOM 848 N N . ILE A 1 107 ? 9.638 11.992 2.162 1.00 39.75 107 ILE A N 1
ATOM 849 C CA . ILE A 1 107 ? 9.438 10.950 3.183 1.00 39.75 107 ILE A CA 1
ATOM 850 C C . ILE A 1 107 ? 10.200 9.724 2.728 1.00 39.75 107 ILE A C 1
ATOM 852 O O . ILE A 1 107 ? 9.683 8.767 2.160 1.00 39.75 107 ILE A O 1
ATOM 856 N N . SER A 1 108 ? 11.502 9.813 2.936 1.00 41.19 108 SER A N 1
ATOM 857 C CA . SER A 1 108 ? 12.343 8.644 3.054 1.00 41.19 108 SER A CA 1
ATOM 858 C C . SER A 1 108 ? 13.245 8.927 4.251 1.00 41.19 108 SER A C 1
ATOM 860 O O . SER A 1 108 ? 14.136 9.771 4.123 1.00 41.19 108 SER A O 1
ATOM 862 N N . PRO A 1 109 ? 13.101 8.233 5.398 1.00 40.88 109 PRO A N 1
ATOM 863 C CA . PRO A 1 109 ? 14.284 7.984 6.220 1.00 40.88 109 PRO A CA 1
ATOM 864 C C . PRO A 1 109 ? 15.385 7.387 5.312 1.00 40.88 109 PRO A C 1
ATOM 866 O O . PRO A 1 109 ? 15.055 6.902 4.217 1.00 40.88 109 PRO A O 1
ATOM 869 N N . PRO A 1 110 ? 16.682 7.469 5.683 1.00 41.16 110 PRO A N 1
ATOM 870 C CA . PRO A 1 110 ? 17.788 6.965 4.861 1.00 41.16 110 PRO A CA 1
ATOM 871 C C . PRO A 1 110 ? 17.389 5.641 4.214 1.00 41.16 110 PRO A C 1
ATOM 873 O O . PRO A 1 110 ? 16.969 4.744 4.938 1.00 41.16 110 PRO A O 1
ATOM 876 N N . LEU A 1 111 ? 17.403 5.623 2.871 1.00 43.38 111 LEU A N 1
ATOM 877 C CA . LEU A 1 111 ? 16.851 4.592 1.980 1.00 43.38 111 LEU A CA 1
ATOM 878 C C . LEU A 1 111 ? 16.527 3.296 2.730 1.00 43.38 111 LEU A C 1
ATOM 880 O O . LEU A 1 111 ? 17.455 2.593 3.129 1.00 43.38 111 LEU A O 1
ATOM 884 N N . ASN A 1 112 ? 15.236 3.001 2.930 1.00 47.94 112 ASN A N 1
ATOM 885 C CA . ASN A 1 112 ? 14.808 1.761 3.576 1.00 47.94 112 ASN A CA 1
ATOM 886 C C . ASN A 1 112 ? 15.625 0.591 3.008 1.00 47.94 112 ASN A C 1
ATOM 888 O O . ASN A 1 112 ? 15.590 0.329 1.805 1.00 47.94 112 ASN A O 1
ATOM 892 N N . THR A 1 113 ? 16.345 -0.126 3.873 1.00 52.69 113 THR A N 1
ATOM 893 C CA . THR A 1 113 ? 17.195 -1.277 3.512 1.00 52.69 113 THR A CA 1
ATOM 894 C C . THR A 1 113 ? 16.412 -2.368 2.762 1.00 52.69 113 THR A C 1
ATOM 896 O O . THR A 1 113 ? 16.989 -3.218 2.084 1.00 52.69 113 THR A O 1
ATOM 899 N N . TYR A 1 114 ? 15.080 -2.324 2.858 1.00 70.12 114 TYR A N 1
ATOM 900 C CA . TYR A 1 114 ? 14.136 -3.240 2.239 1.00 70.12 114 TYR A CA 1
ATOM 901 C C . TYR A 1 114 ? 13.468 -2.603 1.016 1.00 70.12 114 TYR A C 1
ATOM 903 O O . TYR A 1 114 ? 12.589 -1.749 1.127 1.00 70.12 114 TYR A O 1
ATOM 911 N N . TRP A 1 115 ? 13.843 -3.081 -0.171 1.00 81.69 115 TRP A N 1
ATOM 912 C CA . TRP A 1 115 ? 13.356 -2.579 -1.461 1.00 81.69 115 TRP A CA 1
ATOM 913 C C . TRP A 1 115 ? 11.830 -2.589 -1.581 1.00 81.69 115 TRP A C 1
ATOM 915 O O . TRP A 1 115 ? 11.249 -1.680 -2.169 1.00 81.69 115 TRP A O 1
ATOM 925 N N . ALA A 1 116 ? 11.172 -3.598 -1.008 1.00 89.50 116 ALA A N 1
ATOM 926 C CA . ALA A 1 116 ? 9.730 -3.768 -1.119 1.00 89.50 116 ALA A CA 1
ATOM 927 C C . ALA A 1 116 ? 8.933 -2.591 -0.531 1.00 89.50 116 ALA A C 1
ATOM 929 O O . ALA A 1 116 ? 7.920 -2.192 -1.111 1.00 89.50 116 ALA A O 1
ATOM 930 N N . THR A 1 117 ? 9.391 -2.040 0.600 1.00 89.88 117 THR A N 1
ATOM 931 C CA . THR A 1 117 ? 8.679 -1.001 1.357 1.00 89.88 117 THR A CA 1
ATOM 932 C C . THR A 1 117 ? 8.851 0.375 0.718 1.00 89.88 117 THR A C 1
ATOM 934 O O . THR A 1 117 ? 7.880 1.123 0.614 1.00 89.88 117 THR A O 1
ATOM 937 N N . ASP A 1 118 ? 10.055 0.698 0.236 1.00 87.44 118 ASP A N 1
ATOM 938 C CA . ASP A 1 118 ? 10.336 1.913 -0.542 1.00 87.44 118 ASP A CA 1
ATOM 939 C C . ASP A 1 118 ? 9.574 1.902 -1.878 1.00 87.44 118 ASP A C 1
ATOM 941 O O . ASP A 1 118 ? 8.875 2.861 -2.219 1.00 87.44 118 ASP A O 1
ATOM 945 N N . LEU A 1 119 ? 9.608 0.782 -2.605 1.00 90.06 119 LEU A N 1
ATOM 946 C CA . LEU A 1 119 ? 8.867 0.644 -3.857 1.00 90.06 119 LEU A CA 1
ATOM 947 C C . LEU A 1 119 ? 7.349 0.743 -3.655 1.00 90.06 119 LEU A C 1
ATOM 949 O O . LEU A 1 119 ? 6.680 1.311 -4.516 1.00 90.06 119 LEU A O 1
ATOM 953 N N . LEU A 1 120 ? 6.795 0.252 -2.539 1.00 93.12 120 LEU A N 1
ATOM 954 C CA . LEU A 1 120 ? 5.363 0.384 -2.239 1.00 93.12 120 LEU A CA 1
ATOM 955 C C . LEU A 1 120 ? 4.940 1.858 -2.159 1.00 93.12 120 LEU A C 1
ATOM 957 O O . LEU A 1 120 ? 3.992 2.265 -2.831 1.00 93.12 120 LEU A O 1
ATOM 961 N N . HIS A 1 121 ? 5.689 2.668 -1.408 1.00 90.62 121 HIS A N 1
ATOM 962 C CA . HIS A 1 121 ? 5.472 4.112 -1.318 1.00 90.62 121 HIS A CA 1
ATOM 963 C C . HIS A 1 121 ? 5.577 4.780 -2.694 1.00 90.62 121 HIS A C 1
ATOM 965 O O . HIS A 1 121 ? 4.689 5.527 -3.106 1.00 90.62 121 HIS A O 1
ATOM 971 N N . ARG A 1 122 ? 6.630 4.476 -3.464 1.00 88.75 122 ARG A N 1
ATOM 972 C CA . ARG A 1 122 ? 6.824 5.044 -4.812 1.00 88.75 122 ARG A CA 1
ATOM 973 C C . ARG A 1 122 ? 5.716 4.658 -5.780 1.00 88.75 122 ARG A C 1
ATOM 975 O O . ARG A 1 122 ? 5.321 5.465 -6.614 1.00 88.75 122 ARG A O 1
ATOM 982 N N . ILE A 1 123 ? 5.198 3.442 -5.677 1.00 89.75 123 ILE A N 1
ATOM 983 C CA . ILE A 1 123 ? 4.093 2.981 -6.512 1.00 89.75 123 ILE A CA 1
ATOM 984 C C . ILE A 1 123 ? 2.818 3.790 -6.236 1.00 89.75 123 ILE A C 1
ATOM 986 O O . ILE A 1 123 ? 2.079 4.072 -7.177 1.00 89.75 123 ILE A O 1
ATOM 990 N N . PHE A 1 124 ? 2.583 4.239 -5.003 1.00 92.06 124 PHE A N 1
ATOM 991 C CA . PHE A 1 124 ? 1.463 5.134 -4.700 1.00 92.06 124 PHE A CA 1
ATOM 992 C C . PHE A 1 124 ? 1.627 6.551 -5.273 1.00 92.06 124 PHE A C 1
ATOM 994 O O . PHE A 1 124 ? 0.627 7.213 -5.529 1.00 92.06 124 PHE A O 1
ATOM 1001 N N . HIS A 1 125 ? 2.842 6.996 -5.605 1.00 89.88 125 HIS A N 1
ATOM 1002 C CA . HIS A 1 125 ? 3.026 8.218 -6.407 1.00 89.88 125 HIS A CA 1
ATOM 1003 C C . HIS A 1 125 ? 2.615 8.049 -7.873 1.00 89.88 125 HIS A C 1
ATOM 1005 O O . HIS A 1 125 ? 2.428 9.037 -8.577 1.00 89.88 125 HIS A O 1
ATOM 1011 N N . VAL A 1 126 ? 2.476 6.816 -8.374 1.00 86.94 126 VAL A N 1
ATOM 1012 C CA . VAL A 1 126 ? 2.144 6.575 -9.782 1.00 86.94 126 VAL A CA 1
ATOM 1013 C C . VAL A 1 126 ? 0.652 6.856 -10.011 1.00 86.94 126 VAL A C 1
ATOM 1015 O O . VAL A 1 126 ? -0.181 6.068 -9.554 1.00 86.94 126 VAL A O 1
ATOM 1018 N N . PRO A 1 127 ? 0.267 7.868 -10.820 1.00 85.88 127 PRO A N 1
ATOM 1019 C CA . PRO A 1 127 ? -1.139 8.270 -10.973 1.00 85.88 127 PRO A CA 1
ATOM 1020 C C . PRO A 1 127 ? -2.046 7.166 -11.518 1.00 85.88 127 PRO A C 1
ATOM 1022 O O . PRO A 1 127 ? -3.253 7.149 -11.302 1.00 85.88 127 PRO A O 1
ATOM 1025 N N . ARG A 1 128 ? -1.484 6.192 -12.236 1.00 83.50 128 ARG A N 1
ATOM 1026 C CA . ARG A 1 128 ? -2.251 5.051 -12.755 1.00 83.50 128 ARG A CA 1
ATOM 1027 C C . ARG A 1 128 ? -2.654 4.068 -11.653 1.00 83.50 128 ARG A C 1
ATOM 1029 O O . ARG A 1 128 ? -3.673 3.386 -11.803 1.00 83.50 128 ARG A O 1
ATOM 1036 N N . VAL A 1 129 ? -1.886 4.032 -10.565 1.00 85.94 129 VAL A N 1
ATOM 1037 C CA . VAL A 1 129 ? -2.143 3.225 -9.373 1.00 85.94 129 VAL A CA 1
ATOM 1038 C C . VAL A 1 129 ? -3.014 4.005 -8.396 1.00 85.94 129 VAL A C 1
ATOM 1040 O O . VAL A 1 129 ? -4.120 3.546 -8.119 1.00 85.94 129 VAL A O 1
ATOM 1043 N N . SER A 1 130 ? -2.578 5.193 -7.968 1.00 88.50 130 SER A N 1
ATOM 1044 C CA . SER A 1 130 ? -3.286 6.024 -6.980 1.00 88.50 130 SER A CA 1
ATOM 1045 C C . SER A 1 130 ? -4.505 6.758 -7.515 1.00 88.50 130 SER A C 1
ATOM 1047 O O . SER A 1 130 ? -5.329 7.223 -6.734 1.00 88.50 130 SER A O 1
ATOM 1049 N N . LYS A 1 131 ? -4.631 6.892 -8.841 1.00 87.94 131 LYS A N 1
ATOM 1050 C CA . LYS A 1 131 ? -5.734 7.604 -9.508 1.00 87.94 131 LYS A CA 1
ATOM 1051 C C . LYS A 1 131 ? -5.904 9.061 -9.057 1.00 87.94 131 LYS A C 1
ATOM 1053 O O . LYS A 1 131 ? -6.957 9.634 -9.297 1.00 87.94 131 LYS A O 1
ATOM 1058 N N . GLY A 1 132 ? -4.868 9.650 -8.453 1.00 87.06 132 GLY A N 1
ATOM 1059 C CA . GLY A 1 132 ? -4.918 10.991 -7.866 1.00 87.06 132 GLY A CA 1
ATOM 1060 C C . GLY A 1 132 ? -5.673 11.074 -6.535 1.00 87.06 132 GLY A C 1
ATOM 1061 O O . GLY A 1 132 ? -5.957 12.177 -6.094 1.00 87.06 132 GLY A O 1
ATOM 1062 N N . PHE A 1 133 ? -6.016 9.939 -5.915 1.00 92.88 133 PHE A N 1
ATOM 1063 C CA . PHE A 1 133 ? -6.707 9.903 -4.621 1.00 92.88 133 PHE A CA 1
ATOM 1064 C C . PHE A 1 133 ? -5.782 9.570 -3.452 1.00 92.88 133 PHE A C 1
ATOM 1066 O O . PHE A 1 133 ? -6.060 10.012 -2.346 1.00 92.88 133 PHE A O 1
ATOM 1073 N N . VAL A 1 134 ? -4.720 8.786 -3.680 1.00 95.31 134 VAL A N 1
ATOM 1074 C CA . VAL A 1 134 ? -3.683 8.578 -2.658 1.00 95.31 134 VAL A CA 1
ATOM 1075 C C . VAL A 1 134 ? -2.740 9.772 -2.689 1.00 95.31 134 VAL A C 1
ATOM 1077 O O . VAL A 1 134 ? -2.092 10.005 -3.712 1.00 95.31 134 VAL A O 1
ATOM 1080 N N . ASP A 1 135 ? -2.678 10.503 -1.582 1.00 93.12 135 ASP A N 1
ATOM 1081 C CA . ASP A 1 135 ? -1.914 11.743 -1.442 1.00 93.12 135 ASP A CA 1
ATOM 1082 C C . ASP A 1 135 ? -1.031 11.696 -0.183 1.00 93.12 135 ASP A C 1
ATOM 1084 O O . ASP A 1 135 ? -0.975 10.685 0.520 1.00 93.12 135 ASP A O 1
ATOM 1088 N N . ARG A 1 136 ? -0.293 12.773 0.076 1.00 92.94 136 ARG A N 1
ATOM 1089 C CA . ARG A 1 136 ? 0.484 12.979 1.296 1.00 92.94 136 ARG A CA 1
ATOM 1090 C C . ARG A 1 136 ? -0.253 13.939 2.224 1.00 92.94 136 ARG A C 1
ATOM 1092 O O . ARG A 1 136 ? -0.344 15.127 1.926 1.00 92.94 136 ARG A O 1
ATOM 1099 N N . PHE A 1 137 ? -0.695 13.440 3.368 1.00 95.38 137 PHE A N 1
ATOM 1100 C CA . PHE A 1 137 ? -1.264 14.227 4.464 1.00 95.38 137 PHE A CA 1
ATOM 1101 C C . PHE A 1 137 ? -0.363 14.244 5.703 1.00 95.38 137 PHE A C 1
ATOM 1103 O O . PHE A 1 137 ? -0.587 15.056 6.599 1.00 95.38 137 PHE A O 1
ATOM 1110 N N . THR A 1 138 ? 0.639 13.366 5.756 1.00 92.75 138 THR A N 1
ATOM 1111 C CA . THR A 1 138 ? 1.581 13.237 6.873 1.00 92.75 138 THR A CA 1
ATOM 1112 C C . THR A 1 138 ? 3.026 13.322 6.387 1.00 92.75 138 THR A C 1
ATO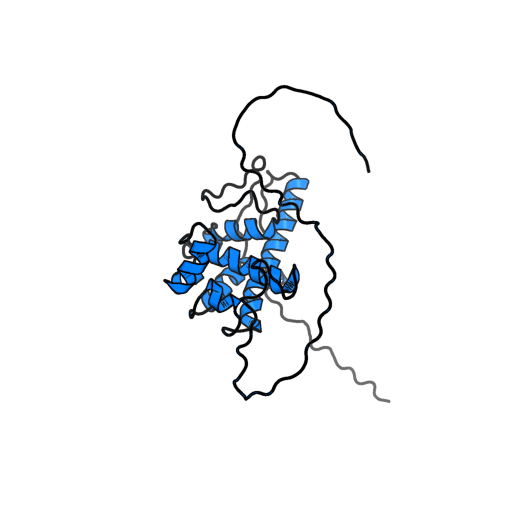M 1114 O O . THR A 1 138 ? 3.281 13.215 5.190 1.00 92.75 138 THR A O 1
ATOM 1117 N N . GLU A 1 139 ? 3.964 13.579 7.303 1.00 83.00 139 GLU A N 1
ATOM 1118 C CA . GLU A 1 139 ? 5.407 13.647 7.007 1.00 83.00 139 GLU A CA 1
ATOM 1119 C C . GLU A 1 139 ? 6.240 12.625 7.787 1.00 83.00 139 GLU A C 1
ATOM 1121 O O . GLU A 1 139 ? 7.298 12.198 7.329 1.00 83.00 139 GLU A O 1
ATOM 1126 N N . ASP A 1 140 ? 5.751 12.174 8.939 1.00 87.00 140 ASP A N 1
ATOM 1127 C CA . ASP A 1 140 ? 6.445 11.225 9.797 1.00 87.00 140 ASP A CA 1
ATOM 1128 C C . ASP A 1 140 ? 5.478 10.228 10.453 1.00 87.00 140 ASP A C 1
ATOM 1130 O O . ASP A 1 140 ? 4.255 10.277 10.286 1.00 87.00 140 ASP A O 1
ATOM 1134 N N . TYR A 1 141 ? 6.051 9.277 11.189 1.00 88.88 141 TYR A N 1
ATOM 1135 C CA . TYR A 1 141 ? 5.299 8.208 11.834 1.00 88.88 141 TYR A CA 1
ATOM 1136 C C . TYR A 1 141 ? 4.321 8.716 12.904 1.00 88.88 141 TYR A C 1
ATOM 1138 O O . TYR A 1 141 ? 3.208 8.201 13.011 1.00 88.88 141 TYR A O 1
ATOM 1146 N N . GLU A 1 142 ? 4.688 9.746 13.668 1.00 91.19 142 GLU A N 1
ATOM 1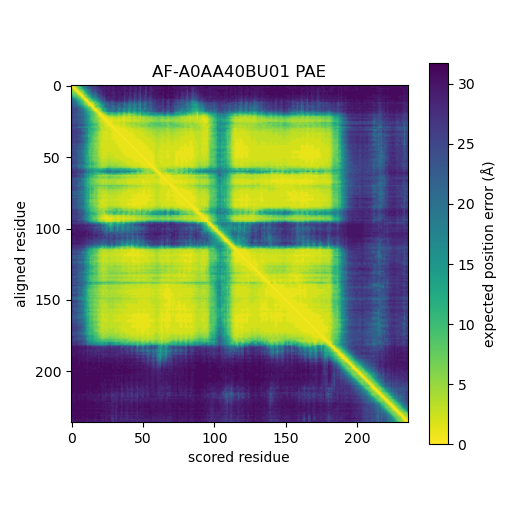147 C CA . GLU A 1 142 ? 3.802 10.312 14.689 1.00 91.19 142 GLU A CA 1
ATOM 1148 C C . GLU A 1 142 ? 2.607 11.018 14.039 1.00 91.19 142 GLU A C 1
ATOM 1150 O O . GLU A 1 142 ? 1.466 10.867 14.486 1.00 91.19 142 GLU A O 1
ATOM 1155 N N . ALA A 1 143 ? 2.840 11.712 12.923 1.00 93.38 143 ALA A N 1
ATOM 1156 C CA . ALA A 1 143 ? 1.796 12.318 12.112 1.00 93.38 143 ALA A CA 1
ATOM 1157 C C . ALA A 1 143 ? 0.835 11.268 11.526 1.00 93.38 143 ALA A C 1
ATOM 1159 O O . ALA A 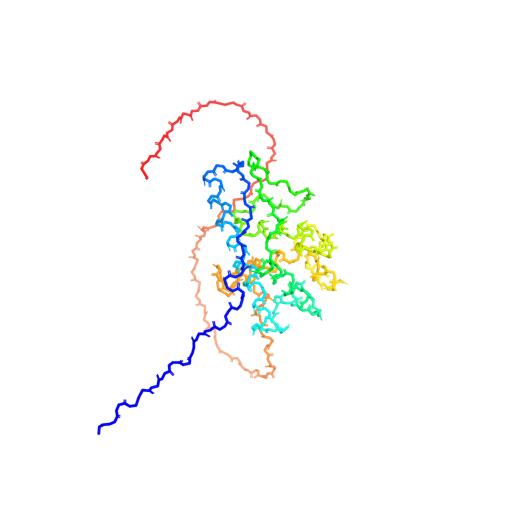1 143 ? -0.373 11.502 11.528 1.00 93.38 143 ALA A O 1
ATOM 1160 N N . VAL A 1 144 ? 1.323 10.091 11.110 1.00 95.12 144 VAL A N 1
ATOM 1161 C CA . VAL A 1 144 ? 0.478 8.947 10.700 1.00 95.12 144 VAL A CA 1
ATOM 1162 C C . VAL A 1 144 ? -0.458 8.512 11.832 1.00 95.12 144 VAL A C 1
ATOM 1164 O O . VAL A 1 144 ? -1.671 8.393 11.636 1.00 95.12 144 VAL A O 1
ATOM 1167 N N . LEU A 1 145 ? 0.070 8.323 13.045 1.00 95.06 145 LEU A N 1
ATOM 1168 C CA . LEU A 1 145 ? -0.743 7.922 14.200 1.00 95.06 145 LEU A CA 1
ATOM 1169 C C . LEU A 1 145 ? -1.721 9.022 14.643 1.00 95.06 145 LEU A C 1
ATOM 1171 O O . LEU A 1 145 ? -2.812 8.727 15.142 1.00 95.06 145 LEU A O 1
ATOM 1175 N N . ALA A 1 146 ? -1.346 10.292 14.482 1.00 96.31 146 ALA A N 1
ATOM 1176 C CA . ALA A 1 146 ? -2.212 11.433 14.759 1.00 96.31 146 ALA A CA 1
ATOM 1177 C C . ALA A 1 146 ? -3.332 11.574 13.715 1.00 96.31 146 ALA A C 1
ATOM 1179 O O . ALA A 1 146 ? -4.480 11.857 14.079 1.00 96.31 146 ALA A O 1
ATOM 1180 N N . LEU A 1 147 ? -3.039 11.333 12.434 1.00 97.19 147 LEU A N 1
ATOM 1181 C CA . LEU A 1 147 ? -4.020 11.400 11.351 1.00 97.19 147 LEU A CA 1
ATOM 1182 C C . LEU A 1 147 ? -5.118 10.350 11.531 1.00 97.19 147 LEU A C 1
ATOM 1184 O O . LEU A 1 147 ? -6.296 10.675 11.414 1.00 97.19 147 LEU A O 1
ATOM 1188 N N . ALA A 1 148 ? -4.760 9.131 11.939 1.00 96.81 148 ALA A N 1
ATOM 1189 C CA . ALA A 1 148 ? -5.726 8.071 12.234 1.00 96.81 148 ALA A CA 1
ATOM 1190 C C . ALA A 1 148 ? -6.744 8.454 13.328 1.00 96.81 148 ALA A C 1
ATOM 1192 O O . ALA A 1 148 ? -7.865 7.941 13.347 1.00 96.81 148 ALA A O 1
ATOM 1193 N N . LYS A 1 149 ? -6.371 9.357 14.245 1.00 96.94 149 LYS A N 1
ATOM 1194 C CA . LYS A 1 149 ? -7.243 9.844 15.327 1.00 96.94 149 LYS A CA 1
ATOM 1195 C C . LYS A 1 149 ? -8.078 11.051 14.903 1.00 96.94 149 LYS A C 1
ATOM 1197 O O . LYS A 1 149 ? -9.208 11.188 15.362 1.00 96.94 149 LYS A O 1
ATOM 1202 N N . THR A 1 150 ? -7.520 11.931 14.074 1.00 97.56 150 THR A N 1
ATOM 1203 C CA . THR A 1 150 ? -8.128 13.227 13.731 1.00 97.56 150 THR A CA 1
ATOM 1204 C C . THR A 1 150 ? -8.948 13.190 12.442 1.00 97.56 150 THR A C 1
ATOM 1206 O O . THR A 1 150 ? -10.020 13.787 12.393 1.00 97.56 150 THR A O 1
ATOM 1209 N N . ASP A 1 151 ? -8.488 12.468 11.419 1.00 97.69 151 ASP A N 1
ATOM 1210 C CA . ASP A 1 151 ? -9.158 12.330 10.124 1.00 97.69 151 ASP A CA 1
ATOM 1211 C C . ASP A 1 151 ? -8.899 10.925 9.535 1.00 97.69 151 ASP A C 1
ATOM 1213 O O . ASP A 1 151 ? -8.090 10.741 8.617 1.00 97.69 151 ASP A O 1
ATOM 1217 N N . PRO A 1 152 ? -9.575 9.888 10.067 1.00 96.06 152 PRO A N 1
ATOM 1218 C CA . PRO A 1 152 ? -9.330 8.506 9.661 1.00 96.06 152 PRO A CA 1
ATOM 1219 C C . PRO A 1 152 ? -9.724 8.225 8.199 1.00 96.06 152 PRO A C 1
ATOM 1221 O O . PRO A 1 152 ? -9.198 7.294 7.583 1.00 96.06 152 PRO A O 1
ATOM 1224 N N . ALA A 1 153 ? -10.594 9.055 7.609 1.00 96.69 153 ALA A N 1
ATOM 1225 C CA . ALA A 1 153 ? -10.901 8.998 6.185 1.00 96.69 153 ALA A CA 1
ATOM 1226 C C . ALA A 1 153 ? -9.670 9.367 5.343 1.00 96.69 153 ALA A C 1
ATOM 1228 O O . ALA A 1 153 ? -9.319 8.607 4.437 1.00 96.69 153 ALA A O 1
ATOM 1229 N N . LYS A 1 154 ? -8.965 10.459 5.684 1.00 97.44 154 LYS A N 1
ATOM 1230 C CA . LYS A 1 154 ? -7.678 10.806 5.054 1.00 97.44 154 LYS A CA 1
ATOM 1231 C C . LYS A 1 154 ? -6.596 9.772 5.322 1.00 97.44 154 LYS A C 1
ATOM 1233 O O . LYS A 1 154 ? -5.868 9.436 4.400 1.00 97.44 154 LYS A O 1
ATOM 1238 N N . SER A 1 155 ? -6.541 9.194 6.521 1.00 97.25 155 SER A N 1
ATOM 1239 C CA . SER A 1 155 ? -5.592 8.112 6.838 1.00 97.25 155 SER A CA 1
ATOM 1240 C C . SER A 1 155 ? -5.685 6.946 5.839 1.00 97.25 155 SER A C 1
ATOM 1242 O O . SER A 1 155 ? -4.682 6.388 5.405 1.00 97.25 155 SER A O 1
ATOM 1244 N N . SER A 1 156 ? -6.898 6.609 5.383 1.00 96.31 156 SER A N 1
ATOM 1245 C CA . SER A 1 156 ? -7.119 5.523 4.412 1.00 96.31 156 SER A CA 1
ATOM 1246 C C . SER A 1 156 ? -6.641 5.815 2.979 1.00 96.31 156 SER A C 1
ATOM 1248 O O . SER A 1 156 ? -6.598 4.903 2.148 1.00 96.31 156 SER A O 1
ATOM 1250 N N . ILE A 1 157 ? -6.293 7.069 2.687 1.00 97.00 157 ILE A N 1
ATOM 1251 C CA . ILE A 1 157 ? -5.753 7.550 1.407 1.00 97.00 157 ILE A CA 1
ATOM 1252 C C . ILE A 1 157 ? -4.407 8.274 1.582 1.00 97.00 157 ILE A C 1
ATOM 1254 O O . ILE A 1 157 ? -3.897 8.860 0.629 1.00 97.00 157 ILE A O 1
ATOM 1258 N N . ASP A 1 158 ? -3.822 8.233 2.776 1.00 97.31 158 ASP A N 1
ATOM 1259 C CA . ASP A 1 158 ? -2.510 8.796 3.055 1.00 97.31 158 ASP A CA 1
ATOM 1260 C C . ASP A 1 158 ? -1.435 7.775 2.689 1.00 97.31 158 ASP A C 1
ATOM 1262 O O . ASP A 1 158 ? -1.420 6.640 3.172 1.00 97.31 158 ASP A O 1
ATOM 1266 N N . ARG A 1 159 ? -0.531 8.171 1.799 1.00 94.56 159 ARG A N 1
ATOM 1267 C CA . ARG A 1 159 ? 0.507 7.288 1.270 1.00 94.56 159 ARG A CA 1
ATOM 1268 C C . ARG A 1 159 ? 1.400 6.718 2.369 1.00 94.56 159 ARG A C 1
ATOM 1270 O O . ARG A 1 159 ? 1.763 5.542 2.302 1.00 94.56 159 ARG A O 1
ATOM 1277 N N . ASP A 1 160 ? 1.760 7.538 3.345 1.00 94.19 160 ASP A N 1
ATOM 1278 C CA . ASP A 1 160 ? 2.706 7.172 4.396 1.00 94.19 160 ASP A CA 1
ATOM 1279 C C . ASP A 1 160 ? 2.028 6.287 5.444 1.00 94.19 160 ASP A C 1
ATOM 1281 O O . ASP A 1 160 ? 2.582 5.260 5.832 1.00 94.19 160 ASP A O 1
ATOM 1285 N N . THR A 1 161 ? 0.756 6.548 5.751 1.00 96.50 161 THR A N 1
ATOM 1286 C CA . THR A 1 161 ? -0.103 5.628 6.509 1.00 96.50 161 THR A CA 1
ATOM 1287 C C . THR A 1 161 ? -0.195 4.256 5.839 1.00 96.50 161 THR A C 1
ATOM 1289 O O . THR A 1 161 ? 0.005 3.231 6.497 1.00 96.50 161 THR A O 1
ATOM 1292 N N . LEU A 1 162 ? -0.444 4.206 4.525 1.00 97.12 162 LEU A N 1
ATOM 1293 C CA . LEU A 1 162 ? -0.489 2.947 3.772 1.00 97.12 162 LEU A CA 1
ATOM 1294 C C . LEU A 1 162 ? 0.876 2.235 3.755 1.00 97.12 162 LEU A C 1
ATOM 1296 O O . LEU A 1 162 ? 0.941 1.004 3.751 1.00 97.12 162 LEU A O 1
ATOM 1300 N N . GLN A 1 163 ? 1.987 2.964 3.749 1.00 95.38 163 GLN A N 1
ATOM 1301 C CA . GLN A 1 163 ? 3.307 2.349 3.857 1.00 95.38 163 GLN A CA 1
ATOM 1302 C C . GLN A 1 163 ? 3.537 1.774 5.263 1.00 95.38 163 GLN A C 1
ATOM 1304 O O . GLN A 1 163 ? 3.893 0.601 5.387 1.00 95.38 163 GLN A O 1
ATOM 1309 N N . CYS A 1 164 ? 3.298 2.563 6.314 1.00 94.06 164 CYS A N 1
ATOM 1310 C CA . CYS A 1 164 ? 3.499 2.156 7.703 1.00 94.06 164 CYS A CA 1
ATOM 1311 C C . CYS A 1 164 ? 2.629 0.959 8.088 1.00 94.06 164 CYS A C 1
ATOM 1313 O O . CYS A 1 164 ? 3.146 0.008 8.668 1.00 94.06 164 CYS A O 1
ATOM 1315 N N . PHE A 1 165 ? 1.346 0.961 7.713 1.00 95.69 165 PHE A N 1
ATOM 1316 C CA . PHE A 1 165 ? 0.460 -0.173 7.966 1.00 95.69 165 PHE A CA 1
ATOM 1317 C C . PHE A 1 165 ? 1.001 -1.459 7.334 1.00 95.69 165 PHE A C 1
ATOM 1319 O O . PHE A 1 165 ? 1.082 -2.480 8.009 1.00 95.69 165 PHE A O 1
ATOM 1326 N N . ALA A 1 166 ? 1.416 -1.410 6.061 1.00 96.06 166 ALA A N 1
ATOM 1327 C CA . ALA A 1 166 ? 1.931 -2.583 5.359 1.00 96.06 166 ALA A CA 1
ATOM 1328 C C . ALA A 1 166 ? 3.210 -3.139 6.004 1.00 96.06 166 ALA A C 1
ATOM 1330 O O . ALA A 1 166 ? 3.370 -4.355 6.093 1.00 96.06 166 ALA A O 1
ATOM 1331 N N . ILE A 1 167 ? 4.104 -2.258 6.464 1.00 93.50 167 ILE A N 1
ATOM 1332 C CA . ILE A 1 167 ? 5.334 -2.648 7.164 1.00 93.50 167 ILE A CA 1
ATOM 1333 C C . ILE A 1 167 ? 5.007 -3.305 8.504 1.00 93.50 167 ILE A C 1
ATOM 1335 O O . ILE A 1 167 ? 5.539 -4.371 8.791 1.00 93.50 167 ILE A O 1
ATOM 1339 N N . ASP A 1 168 ? 4.140 -2.693 9.311 1.00 92.50 168 ASP A N 1
ATOM 1340 C CA . ASP A 1 168 ? 3.898 -3.134 10.688 1.00 92.50 168 ASP A CA 1
ATOM 1341 C C . ASP A 1 168 ? 3.160 -4.480 10.729 1.00 92.50 168 ASP A C 1
ATOM 1343 O O . ASP A 1 168 ? 3.560 -5.372 11.475 1.00 92.50 168 ASP A O 1
ATOM 1347 N N . VAL A 1 169 ? 2.167 -4.692 9.853 1.00 94.62 169 VAL A N 1
ATOM 1348 C CA . VAL A 1 169 ? 1.488 -6.000 9.754 1.00 94.62 169 VAL A CA 1
ATOM 1349 C C . VAL A 1 169 ? 2.403 -7.077 9.169 1.00 94.62 169 VAL A C 1
ATOM 1351 O O . VAL A 1 169 ? 2.393 -8.211 9.633 1.00 94.62 169 VAL A O 1
ATOM 1354 N N . TYR A 1 170 ? 3.266 -6.744 8.200 1.00 94.00 170 TYR A N 1
ATOM 1355 C CA . TYR A 1 170 ? 4.264 -7.700 7.706 1.00 94.00 170 TYR A CA 1
ATOM 1356 C C . TYR A 1 170 ? 5.292 -8.054 8.784 1.00 94.00 170 TYR A C 1
ATOM 1358 O O . TYR A 1 170 ? 5.696 -9.209 8.918 1.00 94.00 170 TYR A O 1
ATOM 1366 N N . ALA A 1 171 ? 5.713 -7.072 9.577 1.00 92.06 171 ALA A N 1
ATOM 1367 C CA . ALA A 1 171 ? 6.597 -7.315 10.698 1.00 92.06 171 ALA A CA 1
ATOM 1368 C C . ALA A 1 171 ? 5.931 -8.216 11.734 1.00 92.06 171 ALA A C 1
ATOM 1370 O O . ALA A 1 171 ? 6.542 -9.186 12.162 1.00 92.06 171 ALA A O 1
ATOM 1371 N N . TYR A 1 172 ? 4.681 -7.942 12.092 1.00 91.12 172 TYR A N 1
ATOM 1372 C CA . TYR A 1 172 ? 3.967 -8.714 13.100 1.00 91.12 172 TYR A CA 1
ATOM 1373 C C . TYR A 1 172 ? 3.650 -10.145 12.661 1.00 91.12 172 TYR A C 1
ATOM 1375 O O . TYR A 1 172 ? 3.736 -11.049 13.485 1.00 91.12 172 TYR A O 1
ATOM 1383 N N . ASP A 1 173 ? 3.307 -10.369 11.394 1.00 92.81 173 ASP A N 1
ATOM 1384 C CA . ASP A 1 173 ? 2.908 -11.698 10.918 1.00 92.81 173 ASP A CA 1
ATOM 1385 C C . ASP A 1 173 ? 4.087 -12.539 10.412 1.00 92.81 173 ASP A C 1
ATOM 1387 O O . ASP A 1 173 ? 4.038 -13.768 10.468 1.00 92.81 173 ASP A O 1
ATOM 1391 N N . VAL A 1 174 ? 5.130 -11.895 9.869 1.00 91.31 174 VAL A N 1
ATOM 1392 C CA . VAL A 1 174 ? 6.192 -12.574 9.106 1.00 91.31 174 VAL A CA 1
ATOM 1393 C C . VAL A 1 174 ? 7.580 -12.327 9.688 1.00 91.31 174 VAL A C 1
ATOM 1395 O O . VAL A 1 174 ? 8.285 -13.285 9.996 1.00 91.31 174 VAL A O 1
ATOM 1398 N N . ALA A 1 175 ? 8.015 -11.068 9.805 1.00 88.25 175 ALA A N 1
ATOM 1399 C CA . ALA A 1 175 ? 9.424 -10.776 10.105 1.00 88.25 175 ALA A CA 1
ATOM 1400 C C . ALA A 1 175 ? 9.786 -10.939 11.594 1.00 88.25 175 ALA A C 1
ATOM 1402 O O . ALA A 1 175 ? 10.887 -11.375 11.920 1.00 88.25 175 ALA A O 1
ATOM 1403 N N . ALA A 1 176 ? 8.858 -10.590 12.482 1.00 88.31 176 ALA A N 1
ATOM 1404 C CA . ALA A 1 176 ? 8.955 -10.675 13.935 1.00 88.31 176 ALA A CA 1
ATOM 1405 C C . ALA A 1 176 ? 7.598 -11.130 14.517 1.00 88.31 176 ALA A C 1
ATOM 1407 O O . ALA A 1 176 ? 6.871 -10.312 15.100 1.00 88.31 176 ALA A O 1
ATOM 1408 N N . PRO A 1 177 ? 7.248 -12.423 14.346 1.00 90.56 177 PRO A N 1
ATOM 1409 C CA . PRO A 1 177 ? 5.944 -12.964 14.712 1.00 90.56 177 PRO A CA 1
ATOM 1410 C C . PRO A 1 177 ? 5.496 -12.582 16.127 1.00 90.56 177 PRO A C 1
ATOM 1412 O O . PRO A 1 177 ? 6.175 -12.895 17.104 1.00 90.56 177 PRO A O 1
ATOM 1415 N N . GLY A 1 178 ? 4.356 -11.896 16.237 1.00 86.00 178 GLY A N 1
ATOM 1416 C CA . GLY A 1 178 ? 3.758 -11.490 17.515 1.00 86.00 178 GLY A CA 1
ATOM 1417 C C . GLY A 1 178 ? 4.353 -10.236 18.172 1.00 86.00 178 GLY A C 1
ATOM 1418 O O . GLY A 1 178 ? 3.750 -9.715 19.108 1.00 86.00 178 GLY A O 1
ATOM 1419 N N . LEU A 1 179 ? 5.494 -9.728 17.691 1.00 85.12 179 LEU A N 1
ATOM 1420 C CA . LEU A 1 179 ? 6.174 -8.544 18.240 1.00 85.12 179 LEU A CA 1
ATOM 1421 C C . LEU A 1 179 ? 5.961 -7.295 17.373 1.00 85.12 179 LEU A C 1
ATOM 1423 O O . LEU A 1 179 ? 5.702 -6.214 17.899 1.00 85.12 179 LEU A O 1
ATOM 1427 N N . GLY A 1 180 ? 6.037 -7.439 16.047 1.00 82.75 180 GLY A N 1
ATOM 1428 C CA . GLY A 1 180 ? 5.931 -6.312 15.112 1.00 82.75 180 GLY A CA 1
ATOM 1429 C C . GLY A 1 180 ? 7.095 -5.312 15.194 1.00 82.75 180 GLY A C 1
ATOM 1430 O O . GLY A 1 180 ? 8.101 -5.548 15.863 1.00 82.75 180 GLY A O 1
ATOM 1431 N N . CYS A 1 181 ? 6.974 -4.184 14.482 1.00 75.69 181 CYS A N 1
ATOM 1432 C CA . CYS A 1 181 ? 8.013 -3.141 14.449 1.00 75.69 181 CYS A CA 1
ATOM 1433 C C . CYS A 1 181 ? 7.898 -2.131 15.596 1.00 75.69 181 CYS A C 1
ATOM 1435 O O . CYS A 1 181 ? 8.856 -1.423 15.891 1.00 75.69 181 CYS A O 1
ATOM 1437 N N . SER A 1 182 ? 6.728 -2.045 16.223 1.00 70.88 182 SER A N 1
ATOM 1438 C CA . SER A 1 182 ? 6.396 -0.971 17.164 1.00 70.88 182 SER A CA 1
ATOM 1439 C C . SER A 1 182 ? 6.828 -1.238 18.612 1.00 70.88 182 SER A C 1
ATOM 1441 O O . SER A 1 182 ? 6.574 -0.400 19.469 1.00 70.88 182 SER A O 1
ATOM 1443 N N . GLY A 1 183 ? 7.485 -2.377 18.871 1.00 50.06 183 GLY A N 1
ATOM 1444 C CA . GLY A 1 183 ? 7.825 -2.856 20.212 1.00 50.06 183 GLY A CA 1
ATOM 1445 C C . GLY A 1 183 ? 6.596 -3.388 20.963 1.00 50.06 183 GLY A C 1
ATOM 1446 O O . GLY A 1 183 ? 5.531 -2.774 20.944 1.00 50.06 183 GLY A O 1
ATOM 1447 N N . GLY A 1 184 ? 6.719 -4.548 21.619 1.00 49.19 184 GLY A N 1
ATOM 1448 C CA . GLY A 1 184 ? 5.754 -4.954 22.656 1.00 49.19 184 GLY A CA 1
ATOM 1449 C C . GLY A 1 184 ? 5.791 -3.908 23.776 1.00 49.19 184 GLY A C 1
ATOM 1450 O O . GLY A 1 184 ? 6.862 -3.387 24.062 1.00 49.19 184 GLY A O 1
ATOM 1451 N N . GLU A 1 185 ? 4.691 -3.470 24.391 1.00 43.94 185 GLU A N 1
ATOM 1452 C CA . GLU A 1 185 ? 3.646 -4.278 25.043 1.00 43.94 185 GLU A CA 1
ATOM 1453 C C . GLU A 1 185 ? 2.227 -3.671 24.869 1.00 43.94 185 GLU A C 1
ATOM 1455 O O . GLU A 1 185 ? 1.242 -4.202 25.381 1.00 43.94 185 GLU A O 1
ATOM 1460 N N . ASP A 1 186 ? 2.092 -2.590 24.089 1.00 48.25 186 ASP A N 1
ATOM 1461 C CA . ASP A 1 186 ? 0.876 -1.755 24.074 1.00 48.25 186 ASP A CA 1
ATOM 1462 C C . ASP A 1 186 ? -0.187 -2.157 23.040 1.00 48.25 186 ASP A C 1
ATOM 1464 O O . ASP A 1 186 ? -1.323 -1.684 23.093 1.00 48.25 186 ASP A O 1
ATOM 1468 N N . MET A 1 187 ? 0.147 -3.025 22.081 1.00 52.06 187 MET A N 1
ATOM 1469 C CA . MET A 1 187 ? -0.799 -3.436 21.031 1.00 52.06 187 MET A CA 1
ATOM 1470 C C . MET A 1 187 ? -1.464 -4.787 21.299 1.00 52.06 187 MET A C 1
ATOM 1472 O O . MET A 1 187 ? -2.347 -5.166 20.543 1.00 52.06 187 MET A O 1
ATOM 1476 N N . MET A 1 188 ? -1.096 -5.517 22.356 1.00 54.38 188 MET A N 1
ATOM 1477 C CA . MET A 1 188 ? -1.663 -6.846 22.614 1.00 54.38 188 MET A CA 1
ATOM 1478 C C . MET A 1 188 ? -1.887 -7.116 24.102 1.00 54.38 188 MET A C 1
ATOM 1480 O O . MET A 1 188 ? -1.477 -8.145 24.628 1.00 54.38 188 MET A O 1
ATOM 1484 N N . THR A 1 189 ? -2.600 -6.228 24.789 1.00 32.75 189 THR A N 1
ATOM 1485 C CA . THR A 1 189 ? -3.397 -6.667 25.940 1.00 32.75 189 THR A CA 1
ATOM 1486 C C . THR A 1 189 ? -4.851 -6.801 25.489 1.00 32.75 189 THR A C 1
ATOM 1488 O O . 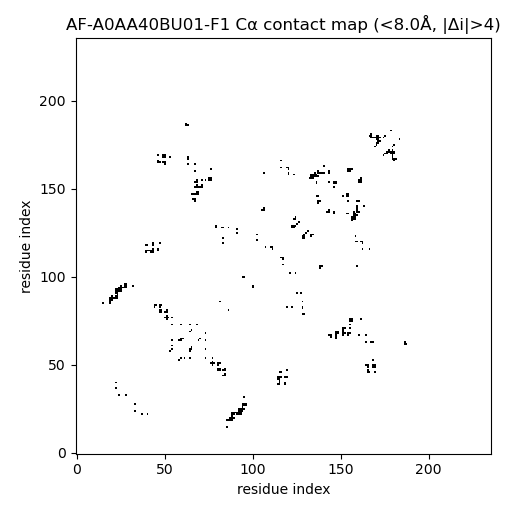THR A 1 189 ? -5.537 -5.789 25.336 1.00 32.75 189 THR A O 1
ATOM 1491 N N . PRO A 1 190 ? -5.374 -8.022 25.251 1.00 40.62 190 PRO A N 1
ATOM 1492 C CA . PRO A 1 190 ? -6.817 -8.201 25.271 1.00 40.62 190 PRO A CA 1
ATOM 1493 C C . PRO A 1 190 ? -7.307 -7.745 26.648 1.00 40.62 190 PRO A C 1
ATOM 1495 O O . PRO A 1 190 ? -6.793 -8.188 27.673 1.00 40.62 190 PRO A O 1
ATOM 1498 N N . THR A 1 191 ? -8.266 -6.821 26.674 1.00 31.92 191 THR A N 1
ATOM 1499 C CA . THR A 1 191 ? -8.921 -6.372 27.904 1.00 31.92 191 THR A CA 1
ATOM 1500 C C . THR A 1 191 ? -9.372 -7.598 28.708 1.00 31.92 191 THR A C 1
ATOM 1502 O O . THR A 1 191 ? -10.201 -8.362 28.203 1.00 31.92 191 THR A O 1
ATOM 1505 N N . PRO A 1 192 ? -8.856 -7.837 29.929 1.00 38.59 192 PRO A N 1
ATOM 1506 C CA . PRO A 1 192 ? -9.347 -8.935 30.738 1.00 38.59 192 PRO A CA 1
ATOM 1507 C C . PRO A 1 192 ? -10.778 -8.608 31.153 1.00 38.59 192 PRO A C 1
ATOM 1509 O O . PRO A 1 192 ? -11.060 -7.566 31.745 1.00 38.59 192 PRO A O 1
ATOM 1512 N N . SER A 1 193 ? -11.695 -9.504 30.803 1.00 39.47 193 SER A N 1
ATOM 1513 C CA . SER A 1 193 ? -13.061 -9.472 31.310 1.00 39.47 193 SER A CA 1
ATOM 1514 C C . SER A 1 193 ? -13.016 -9.607 32.833 1.00 39.47 193 SER A C 1
ATOM 1516 O O . SER A 1 193 ? -12.436 -10.547 33.372 1.00 39.47 193 SER A O 1
ATOM 1518 N N . THR A 1 194 ? -13.590 -8.627 33.519 1.00 36.94 194 THR A N 1
ATOM 1519 C CA . THR A 1 194 ? -13.641 -8.499 34.974 1.00 36.94 194 THR A CA 1
ATOM 1520 C C . THR A 1 194 ? -14.265 -9.729 35.635 1.00 36.94 194 THR A C 1
ATOM 1522 O O . THR A 1 194 ? -15.470 -9.925 35.504 1.00 36.94 194 THR A O 1
ATOM 1525 N N . THR A 1 195 ? -13.507 -10.514 36.414 1.00 32.66 195 THR A N 1
ATOM 1526 C CA . THR A 1 195 ? -14.050 -11.318 37.533 1.00 32.66 195 THR A CA 1
ATOM 1527 C C . THR A 1 195 ? -12.974 -11.608 38.607 1.00 32.66 195 THR A C 1
ATOM 1529 O O . THR A 1 195 ? -12.071 -12.408 38.406 1.00 32.66 195 THR A O 1
ATOM 1532 N N . SER A 1 196 ? -13.089 -10.882 39.728 1.00 35.19 196 SER A N 1
ATOM 1533 C CA . SER A 1 196 ? -12.701 -11.146 41.138 1.00 35.19 196 SER A CA 1
ATOM 1534 C C . SER A 1 196 ? -11.489 -12.031 41.541 1.00 35.19 196 SER A C 1
ATOM 1536 O O . SER A 1 196 ? -11.551 -13.254 41.510 1.00 35.19 196 SER A O 1
ATOM 1538 N N . THR A 1 197 ? -10.470 -11.345 42.081 1.00 34.59 197 THR A N 1
ATOM 1539 C CA . THR A 1 197 ? -9.668 -11.516 43.328 1.00 34.59 197 THR A CA 1
ATOM 1540 C C . THR A 1 197 ? -9.496 -12.885 44.030 1.00 34.59 197 THR A C 1
ATOM 1542 O O . THR A 1 197 ? -10.460 -13.408 44.579 1.00 34.59 197 THR A O 1
ATOM 1545 N N . SER A 1 198 ? -8.232 -13.329 44.218 1.00 34.75 198 SER A N 1
ATOM 1546 C CA . SER A 1 198 ? -7.573 -13.581 45.538 1.00 34.75 198 SER A CA 1
ATOM 1547 C C . SER A 1 198 ? -6.055 -13.909 45.396 1.00 34.75 198 SER A C 1
ATOM 1549 O O . SER A 1 198 ? -5.685 -14.447 44.352 1.00 34.75 198 SER A O 1
ATOM 1551 N N . PRO A 1 199 ? -5.157 -13.603 46.372 1.00 47.53 199 PRO A N 1
ATOM 1552 C CA . PRO A 1 199 ? -3.695 -13.598 46.178 1.00 47.53 199 PRO A CA 1
ATOM 1553 C C . PRO A 1 199 ? -2.918 -14.734 46.885 1.00 47.53 199 PRO A C 1
ATOM 1555 O O . PRO A 1 199 ? -3.321 -15.178 47.956 1.00 47.53 199 PRO A O 1
ATOM 1558 N N . ALA A 1 200 ? -1.766 -15.122 46.308 1.00 31.20 200 ALA A N 1
ATOM 1559 C CA . ALA A 1 200 ? -0.524 -15.690 46.899 1.00 31.20 200 ALA A CA 1
ATOM 1560 C C . ALA A 1 200 ? 0.229 -16.464 45.781 1.00 31.20 200 ALA A C 1
ATOM 1562 O O . ALA A 1 200 ? -0.422 -17.076 44.948 1.00 31.20 200 ALA A O 1
ATOM 1563 N N . ALA A 1 201 ? 1.554 -16.520 45.632 1.00 35.62 201 ALA A N 1
ATOM 1564 C CA . ALA A 1 201 ? 2.681 -16.212 46.498 1.00 35.62 201 ALA A CA 1
ATOM 1565 C C . ALA A 1 201 ? 3.918 -15.819 45.658 1.00 35.62 201 ALA A C 1
ATOM 1567 O O . ALA A 1 201 ? 4.017 -16.096 44.464 1.00 35.62 201 ALA A O 1
ATOM 1568 N N . SER A 1 202 ? 4.855 -15.181 46.346 1.00 34.78 202 SER A N 1
ATOM 1569 C CA . SER A 1 202 ? 6.149 -14.667 45.912 1.00 34.78 202 SER A CA 1
ATOM 1570 C C . SER A 1 202 ? 7.128 -15.746 45.434 1.00 34.78 202 SER A C 1
ATOM 1572 O O . SER A 1 202 ? 7.296 -16.757 46.108 1.00 34.78 202 SER A O 1
ATOM 1574 N N . HIS A 1 203 ? 7.901 -15.450 44.385 1.00 33.62 203 HIS A N 1
ATOM 1575 C CA . HIS A 1 203 ? 9.236 -16.021 44.200 1.00 33.62 203 HIS A CA 1
ATOM 1576 C C . HIS A 1 203 ? 10.226 -14.941 43.762 1.00 33.62 203 HIS A C 1
ATOM 1578 O O . HIS A 1 203 ? 10.166 -14.398 42.662 1.00 33.62 203 HIS A O 1
ATOM 1584 N N . THR A 1 204 ? 11.138 -14.640 44.681 1.00 33.44 204 THR A N 1
ATOM 1585 C CA . THR A 1 204 ? 12.337 -13.835 44.477 1.00 33.44 204 THR A CA 1
ATOM 1586 C C . THR A 1 204 ? 13.435 -14.735 43.924 1.00 33.44 204 THR A C 1
ATOM 1588 O O . THR A 1 204 ? 13.852 -15.661 44.612 1.00 33.44 204 THR A O 1
ATOM 1591 N N . THR A 1 205 ? 13.976 -14.414 42.753 1.00 34.16 205 THR A N 1
ATOM 1592 C CA . THR A 1 205 ? 15.354 -14.777 42.393 1.00 34.16 205 THR A CA 1
ATOM 1593 C C . THR A 1 205 ? 15.971 -13.644 41.590 1.00 34.16 205 THR A C 1
ATOM 1595 O O . THR A 1 205 ? 15.611 -13.395 40.444 1.00 34.16 205 THR A O 1
ATOM 1598 N N . SER A 1 206 ? 16.897 -12.950 42.245 1.00 34.59 206 SER A N 1
ATOM 1599 C CA . SER A 1 206 ? 17.876 -12.060 41.637 1.00 34.59 206 SER A CA 1
ATOM 1600 C C . SER A 1 206 ? 18.968 -12.902 40.982 1.00 34.59 206 SER A C 1
ATOM 1602 O O . SER A 1 206 ? 19.535 -13.774 41.638 1.00 34.59 206 SER A O 1
ATOM 1604 N N . ALA A 1 207 ? 19.287 -12.613 39.725 1.00 35.38 207 ALA A N 1
ATOM 1605 C CA . ALA A 1 207 ? 20.630 -12.788 39.191 1.00 35.38 207 ALA A CA 1
ATOM 1606 C C . ALA A 1 207 ? 20.802 -11.860 37.989 1.00 35.38 207 ALA A C 1
ATOM 1608 O O . ALA A 1 207 ? 20.180 -12.023 36.941 1.00 35.38 207 ALA A O 1
ATOM 1609 N N . ALA A 1 208 ? 21.648 -10.857 38.192 1.00 33.88 208 ALA A N 1
ATOM 1610 C CA . ALA A 1 208 ? 22.175 -9.994 37.161 1.00 33.88 208 ALA A CA 1
ATOM 1611 C C . ALA A 1 208 ? 22.905 -10.806 36.082 1.00 33.88 208 ALA A C 1
ATOM 1613 O O . ALA A 1 208 ? 23.693 -11.698 36.391 1.00 33.88 208 ALA A O 1
ATOM 1614 N N . SER A 1 209 ? 22.727 -10.407 34.826 1.00 32.84 209 SER A N 1
ATOM 1615 C CA . SER A 1 209 ? 23.796 -10.511 33.842 1.00 32.84 209 SER A CA 1
ATOM 1616 C C . SER A 1 209 ? 23.718 -9.310 32.912 1.00 32.84 209 SER A C 1
ATOM 1618 O O . SER A 1 209 ? 22.688 -9.011 32.310 1.00 32.84 209 SER A O 1
ATOM 1620 N N . ALA A 1 210 ? 24.804 -8.552 32.917 1.00 32.25 210 ALA A N 1
ATOM 1621 C CA . ALA A 1 210 ? 24.929 -7.267 32.272 1.00 32.25 210 ALA A CA 1
ATOM 1622 C C . ALA A 1 210 ? 25.149 -7.402 30.757 1.00 32.25 210 ALA A C 1
ATOM 1624 O O . ALA A 1 210 ? 25.924 -8.232 30.299 1.00 32.25 210 ALA A O 1
ATOM 1625 N N . SER A 1 211 ? 24.550 -6.451 30.034 1.00 36.41 211 SER A N 1
ATOM 1626 C CA . SER A 1 211 ? 25.135 -5.728 28.898 1.00 36.41 211 SER A CA 1
ATOM 1627 C C . SER A 1 211 ? 25.537 -6.511 27.643 1.00 36.41 211 SER A C 1
ATOM 1629 O O . SER A 1 211 ? 26.704 -6.860 27.510 1.00 36.41 211 SER A O 1
ATOM 1631 N N . ILE A 1 212 ? 24.662 -6.516 26.624 1.00 33.69 212 ILE A N 1
ATOM 1632 C CA . ILE A 1 212 ? 25.049 -6.201 25.229 1.00 33.69 212 ILE A CA 1
ATOM 1633 C C . ILE A 1 212 ? 23.886 -5.480 24.522 1.00 33.69 212 ILE A C 1
ATOM 1635 O O . ILE A 1 212 ? 23.155 -6.083 23.755 1.00 33.69 212 ILE A O 1
ATOM 1639 N N . PHE A 1 213 ? 23.721 -4.179 24.757 1.00 30.91 213 PHE A N 1
ATOM 1640 C CA . PHE A 1 213 ? 23.158 -3.257 23.759 1.00 30.91 213 PHE A CA 1
ATOM 1641 C C . PHE A 1 213 ? 23.793 -1.887 23.989 1.00 30.91 213 PHE A C 1
ATOM 1643 O O . PHE A 1 213 ? 23.226 -0.980 24.593 1.00 30.91 213 PHE A O 1
ATOM 1650 N N . ARG A 1 214 ? 25.048 -1.756 23.547 1.00 33.12 214 ARG A N 1
ATOM 1651 C CA . ARG A 1 214 ? 25.646 -0.437 23.351 1.00 33.12 214 ARG A CA 1
ATOM 1652 C C . ARG A 1 214 ? 24.921 0.196 22.167 1.00 33.12 214 ARG A C 1
ATOM 1654 O O . ARG A 1 214 ? 25.016 -0.297 21.048 1.00 33.12 214 ARG A O 1
ATOM 1661 N N . ALA A 1 215 ? 24.166 1.246 22.461 1.00 35.72 215 ALA A N 1
ATOM 1662 C CA . ALA A 1 215 ? 23.482 2.088 21.499 1.00 35.72 215 ALA A CA 1
ATOM 1663 C C . ALA A 1 215 ? 24.462 2.596 20.428 1.00 35.72 215 ALA A C 1
ATOM 1665 O O . ALA A 1 215 ? 25.440 3.277 20.740 1.00 35.72 215 ALA A O 1
ATOM 1666 N N . CYS A 1 216 ? 24.185 2.272 19.167 1.00 34.69 216 CYS A N 1
ATOM 1667 C CA . CYS A 1 216 ? 24.921 2.769 18.010 1.00 34.69 216 CYS A CA 1
ATOM 1668 C C . CYS A 1 216 ? 24.125 3.871 17.309 1.00 34.69 216 CYS A C 1
ATOM 1670 O O . CYS A 1 216 ? 23.743 3.690 16.163 1.00 34.69 216 CYS A O 1
ATOM 1672 N N . HIS A 1 217 ? 23.897 5.016 17.956 1.00 35.22 217 HIS A N 1
ATOM 1673 C CA . HIS A 1 217 ? 23.594 6.250 17.225 1.00 35.22 217 HIS A CA 1
ATOM 1674 C C . HIS A 1 217 ? 24.307 7.430 17.887 1.00 35.22 217 HIS A C 1
ATOM 1676 O O . HIS A 1 217 ? 24.075 7.753 19.049 1.00 35.22 217 HIS A O 1
ATOM 1682 N N . ARG A 1 218 ? 25.233 8.032 17.135 1.00 40.25 218 ARG A N 1
ATOM 1683 C CA . ARG A 1 218 ? 26.007 9.218 17.505 1.00 40.25 218 ARG A CA 1
ATOM 1684 C C . ARG A 1 218 ? 25.584 10.354 16.576 1.00 40.25 218 ARG A C 1
ATOM 1686 O O . ARG A 1 218 ? 25.572 10.163 15.363 1.00 40.25 218 ARG A O 1
ATOM 1693 N N . HIS A 1 219 ? 25.253 11.509 17.147 1.00 34.59 219 HIS A N 1
ATOM 1694 C CA . HIS A 1 219 ? 25.085 12.755 16.403 1.00 34.59 219 HIS A CA 1
ATOM 1695 C C . HIS A 1 219 ? 26.454 13.211 15.885 1.00 34.59 219 HIS A C 1
ATOM 1697 O O . HIS A 1 219 ? 27.437 13.209 16.631 1.00 34.59 219 HIS A O 1
ATOM 1703 N N . ALA A 1 220 ? 26.527 13.516 14.592 1.00 31.17 220 ALA A N 1
ATOM 1704 C CA . ALA A 1 220 ? 27.724 14.039 13.958 1.00 31.17 220 ALA A CA 1
ATOM 1705 C C . ALA A 1 220 ? 27.770 15.557 14.153 1.00 31.17 220 ALA A C 1
ATOM 1707 O O . ALA A 1 220 ? 26.971 16.263 13.547 1.00 31.17 220 ALA A O 1
ATOM 1708 N N . ASP A 1 221 ? 28.725 16.024 14.955 1.00 32.69 221 ASP A N 1
ATOM 1709 C CA . ASP A 1 221 ? 29.216 17.398 14.899 1.00 32.69 221 ASP A CA 1
ATOM 1710 C C . ASP A 1 221 ? 30.625 17.395 14.289 1.00 32.69 221 ASP A C 1
ATOM 1712 O O . ASP A 1 221 ? 31.449 16.514 14.550 1.00 32.69 221 ASP A O 1
ATOM 1716 N N . SER A 1 222 ? 30.836 18.367 13.407 1.00 37.38 222 SER A N 1
ATOM 1717 C CA . SER A 1 222 ? 31.952 18.571 12.484 1.00 37.38 222 SER A CA 1
ATOM 1718 C C . SER A 1 222 ? 33.341 18.644 13.130 1.00 37.38 222 SER A C 1
ATOM 1720 O O . SER A 1 222 ? 33.503 19.337 14.129 1.00 37.38 222 SER A O 1
ATOM 1722 N N . ALA A 1 223 ? 34.353 18.047 12.481 1.00 30.83 223 ALA A N 1
ATOM 1723 C CA . ALA A 1 223 ? 35.591 18.708 12.018 1.00 30.83 223 ALA A CA 1
ATOM 1724 C C . ALA A 1 223 ? 36.715 17.698 11.683 1.00 30.83 223 ALA A C 1
ATOM 1726 O O . ALA A 1 223 ? 37.002 16.788 12.452 1.00 30.83 223 ALA A O 1
ATOM 1727 N N . GLU A 1 22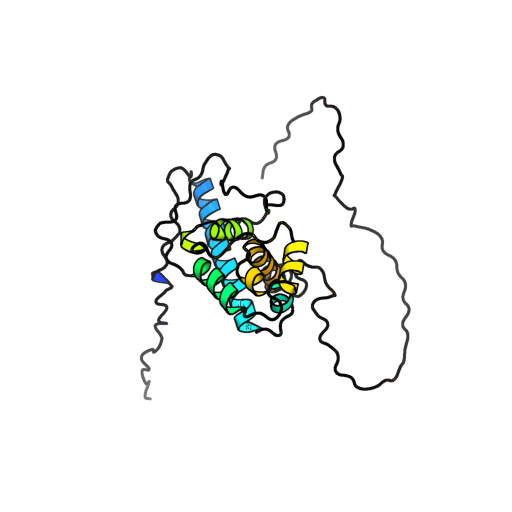4 ? 37.370 17.964 10.548 1.00 31.84 224 GLU A N 1
ATOM 1728 C CA . GLU A 1 224 ? 38.758 17.629 10.179 1.00 31.84 224 GLU A CA 1
ATOM 1729 C C . GLU A 1 224 ? 39.168 16.192 9.769 1.00 31.84 224 GLU A C 1
ATOM 1731 O O . GLU A 1 224 ? 39.161 15.234 10.534 1.00 31.84 224 GLU A O 1
ATOM 1736 N N . SER A 1 225 ? 39.621 16.090 8.511 1.00 32.34 225 SER A N 1
ATOM 1737 C CA . SER A 1 225 ? 40.504 15.037 7.970 1.00 32.34 225 SER A CA 1
ATOM 1738 C C . SER A 1 225 ? 41.979 15.412 8.237 1.00 32.34 225 SER A C 1
ATOM 1740 O O . SER A 1 225 ? 42.219 16.613 8.382 1.00 32.34 225 SER A O 1
ATOM 1742 N N . PRO A 1 226 ? 42.981 14.495 8.202 1.00 43.00 226 PRO A N 1
ATOM 1743 C CA . PRO A 1 226 ? 43.358 13.799 6.955 1.00 43.00 226 PRO A CA 1
ATOM 1744 C C . PRO A 1 226 ? 43.828 12.320 7.077 1.00 43.00 226 PRO A C 1
ATOM 1746 O O . PRO A 1 226 ? 44.455 11.929 8.050 1.00 43.00 226 PRO A O 1
ATOM 1749 N N . THR A 1 227 ? 43.488 11.535 6.035 1.00 37.53 227 THR A N 1
ATOM 1750 C CA . THR A 1 227 ? 44.173 10.425 5.290 1.00 37.53 227 THR A CA 1
ATOM 1751 C C . THR A 1 227 ? 45.354 9.604 5.891 1.00 37.53 227 THR A C 1
ATOM 1753 O O . THR A 1 227 ? 46.098 10.130 6.705 1.00 37.53 227 THR A O 1
ATOM 1756 N N . PRO A 1 228 ? 45.805 8.490 5.252 1.00 45.88 228 PRO A N 1
ATOM 1757 C CA . PRO A 1 228 ? 45.108 7.266 4.807 1.00 45.88 228 PRO A CA 1
ATOM 1758 C C . PRO A 1 228 ? 45.910 5.968 5.146 1.00 45.88 228 PRO A C 1
ATOM 1760 O O . PRO A 1 228 ? 47.132 5.984 5.152 1.00 45.88 228 PRO A O 1
ATOM 1763 N N . ILE A 1 229 ? 45.267 4.807 5.321 1.00 33.69 229 ILE A N 1
ATOM 1764 C CA . ILE A 1 229 ? 45.893 3.466 5.164 1.00 33.69 229 ILE A CA 1
ATOM 1765 C C . ILE A 1 229 ? 44.769 2.485 4.801 1.00 33.69 229 ILE A C 1
ATOM 1767 O O . ILE A 1 229 ? 43.774 2.400 5.508 1.00 33.69 229 ILE A O 1
ATOM 1771 N N . SER A 1 230 ? 44.716 1.968 3.578 1.00 33.62 230 SER A N 1
ATOM 1772 C CA . SER A 1 230 ? 45.471 0.848 2.996 1.00 33.62 230 SER A CA 1
ATOM 1773 C C . SER A 1 230 ? 44.511 -0.324 2.821 1.00 33.62 230 SER A C 1
ATOM 1775 O O . SER A 1 230 ? 43.881 -0.793 3.764 1.00 33.62 230 SER A O 1
ATOM 1777 N N . GLU A 1 231 ? 44.392 -0.736 1.568 1.00 38.69 231 GLU A N 1
ATOM 1778 C CA . GLU A 1 231 ? 43.543 -1.798 1.055 1.00 38.69 231 GLU A CA 1
ATOM 1779 C C . GLU A 1 231 ? 43.743 -3.116 1.811 1.00 38.69 231 GLU A C 1
ATOM 1781 O O . GLU A 1 231 ? 44.868 -3.533 2.089 1.00 38.69 231 GLU A O 1
ATOM 1786 N N . THR A 1 2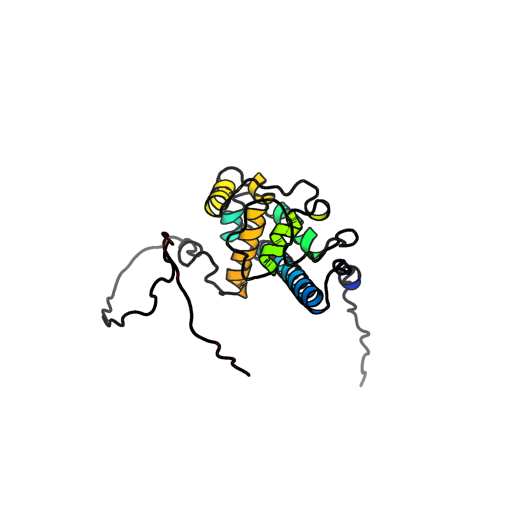32 ? 42.653 -3.827 2.090 1.00 34.59 232 THR A N 1
ATOM 1787 C CA . THR A 1 232 ? 42.693 -5.285 2.227 1.00 34.59 232 THR A CA 1
ATOM 1788 C C . THR A 1 232 ? 41.428 -5.864 1.616 1.00 34.59 232 THR A C 1
ATOM 1790 O O . THR A 1 232 ? 40.311 -5.677 2.092 1.00 34.59 232 THR A O 1
ATOM 1793 N N . VAL A 1 233 ? 41.664 -6.525 0.492 1.00 37.78 233 VAL A N 1
ATOM 1794 C CA . VAL A 1 233 ? 40.777 -7.412 -0.249 1.00 37.78 233 VAL A CA 1
ATOM 1795 C C . VAL A 1 233 ? 40.436 -8.632 0.618 1.00 37.78 233 VAL A C 1
ATOM 1797 O O . VAL A 1 233 ? 41.340 -9.229 1.194 1.00 37.78 233 VAL A O 1
ATOM 1800 N N . CYS A 1 234 ? 39.170 -9.055 0.640 1.00 25.58 234 CYS A N 1
ATOM 1801 C CA . CYS A 1 234 ? 38.776 -10.394 1.097 1.00 2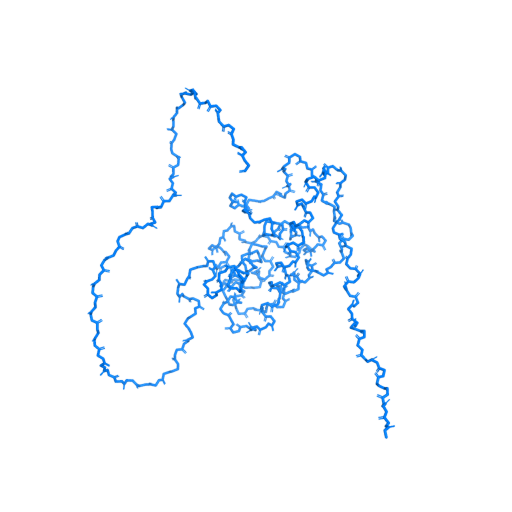5.58 234 CYS A CA 1
ATOM 1802 C C . CYS A 1 234 ? 37.908 -11.086 0.034 1.00 25.58 234 CYS A C 1
ATOM 1804 O O . CYS A 1 234 ? 36.849 -10.559 -0.314 1.00 25.58 234 CYS A O 1
ATOM 1806 N N . PRO A 1 235 ? 38.314 -12.274 -0.446 1.00 36.31 235 PRO A N 1
ATOM 1807 C CA . PRO A 1 235 ? 37.419 -13.341 -0.883 1.00 36.31 235 PRO A CA 1
ATOM 1808 C C . PRO A 1 235 ? 37.551 -14.565 0.055 1.00 36.31 235 PRO A C 1
ATOM 1810 O O . PRO A 1 235 ? 38.536 -14.653 0.795 1.00 36.31 235 PRO A O 1
ATOM 1813 N N . PRO A 1 236 ? 36.707 -15.602 -0.068 1.00 43.56 236 PRO A N 1
ATOM 1814 C CA . PRO A 1 236 ? 35.319 -15.656 -0.534 1.00 43.56 236 PRO A CA 1
ATOM 1815 C C . PRO A 1 236 ? 34.287 -15.496 0.600 1.00 43.56 236 PRO A C 1
ATOM 1817 O O . PRO A 1 236 ? 34.652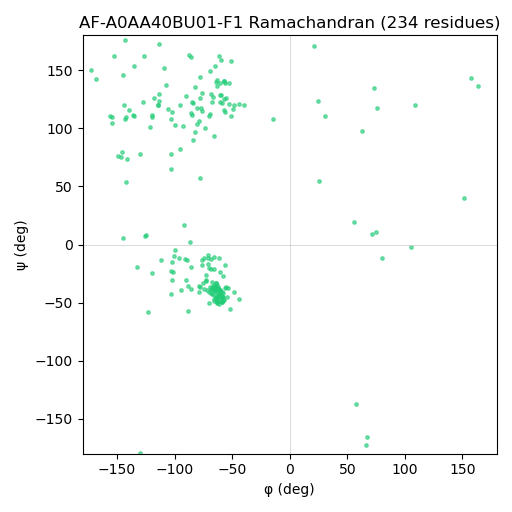 -15.672 1.784 1.00 43.56 236 PRO A O 1
#

InterPro domains:
  IPR029482 Putative peptidase domain, HRXXH [PF13933] (21-104)
  IPR029482 Putative peptidase domain, HRXXH [PF13933] (110-183)
  IPR039124 Fungal antigen PRA1-like [PTHR39399] (112-221)

Organism: NCBI:txid314043

Nearest PDB structures (foldseek):
  2x3b-assembly1_A  TM=7.564E-01  e=1.135E-03  Aeromonas salmonicida subsp. achromogenes
  6txj-assembly1_E-2  TM=2.398E-01  e=6.047E+00  Thermotoga maritima MSB8
  6txj-assembly1_E-3  TM=2.398E-01  e=6.047E+00  Thermotoga maritima MSB8

Secondary structure (DSSP, 8-state):
------PPP-----TTTTT-PPPEE-TTS-HHHHHHHHHHHHHHHHHHHHHHHHHHHH-TTSHHHHHHHTTS-THHHHHHHHHHHHS--TT-EE---TT-----SS--SS--S-HHHHHHHHHHTSHHHHTTT-B---SSHHHHHHHHHH-HHHHTTBHHHHHHHHHHHHIIIIISTTT-SS-SSSS--PPPP-------------------------------------------

Radius of gyration: 24.17 Å; Cα contacts (8 Å, |Δi|>4): 236; chains: 1; bounding box: 62×74×68 Å